Protein AF-A0A7W0ML14-F1 (afdb_monomer_lite)

Structure (mmCIF, N/CA/C/O backbone):
data_AF-A0A7W0ML14-F1
#
_entry.id   AF-A0A7W0ML14-F1
#
loop_
_atom_site.group_PDB
_atom_site.id
_atom_site.type_symbol
_atom_site.label_atom_id
_atom_site.label_alt_id
_atom_site.label_comp_id
_atom_site.label_asym_id
_atom_site.label_entity_id
_atom_site.label_seq_id
_atom_site.pdbx_PDB_ins_code
_atom_site.Cartn_x
_atom_site.Cartn_y
_atom_site.Cartn_z
_atom_site.occupancy
_atom_site.B_iso_or_equiv
_atom_site.auth_seq_id
_atom_site.auth_comp_id
_atom_site.auth_asym_id
_atom_site.auth_atom_id
_atom_site.pdbx_PDB_model_num
ATOM 1 N N . MET A 1 1 ? -24.231 -11.888 9.542 1.00 45.53 1 MET A N 1
ATOM 2 C CA . MET A 1 1 ? -24.563 -10.713 10.381 1.00 45.53 1 MET A CA 1
ATOM 3 C C . MET A 1 1 ? -25.280 -11.092 11.665 1.00 45.53 1 MET A C 1
ATOM 5 O O . MET A 1 1 ? -24.754 -10.738 12.706 1.00 45.53 1 MET A O 1
ATOM 9 N N . ALA A 1 2 ? -26.355 -11.893 11.638 1.00 44.53 2 ALA A N 1
ATOM 10 C CA . ALA A 1 2 ? -27.026 -12.363 12.863 1.00 44.53 2 ALA A CA 1
ATOM 11 C C . ALA A 1 2 ? -26.072 -12.987 13.905 1.00 44.53 2 ALA A C 1
ATOM 13 O O . ALA A 1 2 ? -26.209 -12.731 15.091 1.00 44.53 2 ALA A O 1
ATOM 14 N N . VAL A 1 3 ? -25.048 -13.734 13.471 1.00 43.28 3 VAL A N 1
ATOM 15 C CA . VAL A 1 3 ? -24.025 -14.308 14.369 1.00 43.28 3 VAL A CA 1
ATOM 16 C C . VAL A 1 3 ? -23.131 -13.240 15.020 1.00 43.28 3 VAL A C 1
ATOM 18 O O . VAL A 1 3 ? -22.773 -13.387 16.181 1.00 43.28 3 VAL A O 1
ATOM 21 N N . LEU A 1 4 ? -22.788 -12.160 14.309 1.00 44.34 4 LEU A N 1
ATOM 22 C CA . LEU A 1 4 ? -21.954 -11.072 14.842 1.00 44.34 4 LEU A CA 1
ATOM 23 C C . LEU A 1 4 ? -22.746 -10.167 15.792 1.00 44.34 4 LEU A C 1
ATOM 25 O O . LEU A 1 4 ? -22.228 -9.798 16.842 1.00 44.34 4 LEU A O 1
ATOM 29 N N . VAL A 1 5 ? -24.015 -9.899 15.463 1.00 48.78 5 VAL A N 1
ATOM 30 C CA . VAL A 1 5 ? -24.968 -9.206 16.344 1.00 48.78 5 VAL A CA 1
ATOM 31 C C . VAL A 1 5 ? -25.220 -10.033 17.608 1.00 48.78 5 VAL A C 1
ATOM 33 O O . VAL A 1 5 ? -25.072 -9.531 18.716 1.00 48.78 5 VAL A O 1
ATOM 36 N N . LYS A 1 6 ? -25.472 -11.343 17.465 1.00 50.19 6 LYS A N 1
ATOM 37 C CA . LYS A 1 6 ? -25.653 -12.275 18.593 1.00 50.19 6 LYS A CA 1
ATOM 38 C C . LYS A 1 6 ? -24.406 -12.400 19.478 1.00 50.19 6 LYS A C 1
ATOM 40 O O . LYS A 1 6 ? -24.531 -12.711 20.655 1.00 50.19 6 LYS A O 1
ATOM 45 N N . ARG A 1 7 ? -23.211 -12.163 18.926 1.00 47.72 7 ARG A N 1
ATOM 46 C CA . ARG A 1 7 ? -21.938 -12.140 19.666 1.00 47.72 7 ARG A CA 1
ATOM 47 C C . ARG A 1 7 ? -21.557 -10.751 20.196 1.00 47.72 7 ARG A C 1
ATOM 49 O O . ARG A 1 7 ? -20.468 -10.613 20.737 1.00 47.72 7 ARG A O 1
ATOM 56 N N . GLY A 1 8 ? -22.409 -9.733 20.036 1.00 43.75 8 GLY A N 1
ATOM 57 C CA . GLY A 1 8 ? -22.145 -8.372 20.520 1.00 43.75 8 GLY A CA 1
ATOM 58 C C . GLY A 1 8 ? -20.982 -7.667 19.815 1.00 43.75 8 GLY A C 1
ATOM 5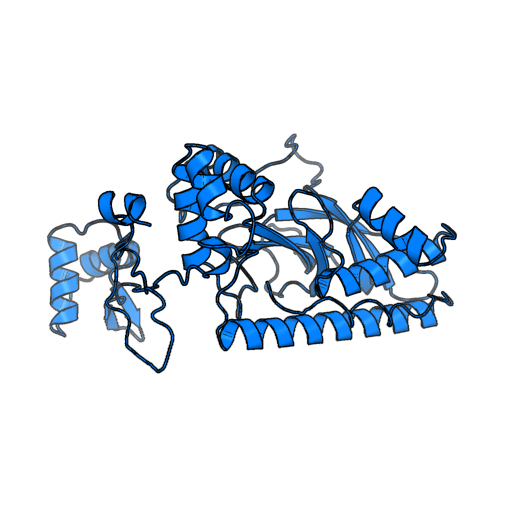9 O O . GLY A 1 8 ? -20.475 -6.672 20.316 1.00 43.75 8 GLY A O 1
ATOM 60 N N . LEU A 1 9 ? -20.545 -8.178 18.660 1.00 45.69 9 LEU A N 1
ATOM 61 C CA . LEU A 1 9 ? -19.409 -7.644 17.903 1.00 45.69 9 LEU A CA 1
ATOM 62 C C . LEU A 1 9 ? -19.816 -6.519 16.947 1.00 45.69 9 LEU A C 1
ATOM 64 O O . LEU A 1 9 ? -18.945 -5.859 16.390 1.00 45.69 9 LEU A O 1
ATOM 68 N N . VAL A 1 10 ? -21.120 -6.334 16.719 1.00 43.53 10 VAL A N 1
ATOM 69 C CA . VAL A 1 10 ? -21.717 -5.334 15.824 1.00 43.53 10 VAL A CA 1
ATOM 70 C C . VAL A 1 10 ? -23.133 -5.012 16.326 1.00 43.53 10 VAL A C 1
ATOM 72 O O . VAL A 1 10 ? -23.911 -5.934 16.555 1.00 43.53 10 VAL A O 1
ATOM 75 N N . GLY A 1 11 ? -23.482 -3.736 16.480 1.00 46.84 11 GLY A N 1
ATOM 76 C CA . GLY A 1 11 ? -24.850 -3.245 16.653 1.00 46.84 11 GLY A CA 1
ATOM 77 C C . GLY A 1 11 ? -25.529 -3.003 15.302 1.00 46.84 11 GLY A C 1
ATOM 78 O O . GLY A 1 11 ? -24.904 -2.529 14.354 1.00 46.84 11 GLY A O 1
ATOM 79 N N . GLU A 1 12 ? -26.804 -3.355 15.176 1.00 46.84 12 GLU A N 1
ATOM 80 C CA . GLU A 1 12 ? -27.596 -3.076 13.974 1.00 46.84 12 GLU A CA 1
ATOM 81 C C . GLU A 1 12 ? -28.277 -1.711 14.128 1.00 46.84 12 GLU A C 1
ATOM 83 O O . GLU A 1 12 ? -28.972 -1.473 15.112 1.00 46.84 12 GLU A O 1
ATOM 88 N N . LEU A 1 13 ? -28.035 -0.797 13.185 1.00 47.22 13 LEU A N 1
ATOM 89 C CA . LEU A 1 13 ? -28.685 0.512 13.146 1.00 47.22 13 LEU A CA 1
ATOM 90 C C . LEU A 1 13 ? -29.911 0.438 12.238 1.00 47.22 13 LEU A C 1
ATOM 92 O O . LEU A 1 13 ? -29.833 -0.101 11.126 1.00 47.22 13 LEU A O 1
ATOM 96 N N . GLU A 1 14 ? -31.019 1.041 12.674 1.00 43.44 14 GLU A N 1
ATOM 97 C CA . GLU A 1 14 ? -32.202 1.198 11.831 1.00 43.44 14 GLU A CA 1
ATOM 98 C C . GLU A 1 14 ? -31.830 1.923 10.530 1.00 43.44 14 GLU A C 1
ATOM 100 O O . GLU A 1 14 ? -31.174 2.971 10.510 1.00 43.44 14 GLU A O 1
ATOM 105 N N . ALA A 1 15 ? -32.202 1.314 9.405 1.00 47.28 15 ALA A N 1
ATOM 106 C CA . ALA A 1 15 ? -31.888 1.840 8.091 1.00 47.28 15 ALA A CA 1
ATOM 107 C C . ALA A 1 15 ? -32.659 3.146 7.868 1.00 47.28 15 ALA A C 1
ATOM 109 O O . ALA A 1 15 ? -33.877 3.128 7.706 1.00 47.28 15 ALA A O 1
ATOM 110 N N . ALA A 1 16 ? -31.951 4.276 7.794 1.00 40.31 16 ALA A N 1
ATOM 111 C CA . ALA A 1 16 ? -32.546 5.520 7.324 1.00 40.31 16 ALA A CA 1
ATOM 112 C C . ALA A 1 16 ? -33.123 5.297 5.914 1.00 40.31 16 ALA A C 1
ATOM 114 O O . ALA A 1 16 ? -32.391 4.992 4.967 1.00 40.31 16 ALA A O 1
ATOM 115 N N . THR A 1 17 ? -34.444 5.415 5.783 1.00 42.31 17 THR A N 1
ATOM 116 C CA . THR A 1 17 ? -35.190 5.235 4.535 1.00 42.31 17 THR A CA 1
ATOM 117 C C . THR A 1 17 ? -34.970 6.417 3.599 1.00 42.31 17 THR A C 1
ATOM 119 O O . THR A 1 17 ? -35.824 7.287 3.450 1.00 42.31 17 THR A O 1
ATOM 122 N N . THR A 1 18 ? -33.832 6.457 2.916 1.00 41.88 18 THR A N 1
ATOM 123 C CA . THR A 1 18 ? -33.661 7.304 1.733 1.00 41.88 18 THR A CA 1
ATOM 124 C C . THR A 1 18 ? -33.952 6.476 0.484 1.00 41.88 18 THR A C 1
ATOM 126 O O . THR A 1 18 ? -33.149 5.653 0.065 1.00 41.88 18 THR A O 1
ATOM 129 N N . ARG A 1 19 ? -35.168 6.673 -0.049 1.00 45.12 19 ARG A N 1
ATOM 130 C CA . ARG A 1 19 ? -35.703 6.265 -1.365 1.00 45.12 19 ARG A CA 1
ATOM 131 C C . ARG A 1 19 ? -35.164 4.933 -1.943 1.00 45.12 19 ARG A C 1
ATOM 133 O O . ARG A 1 19 ? -34.090 4.852 -2.525 1.00 45.12 19 ARG A O 1
ATOM 140 N N . ALA A 1 20 ? -36.028 3.917 -1.869 1.00 41.31 20 ALA A N 1
ATOM 141 C CA . ALA A 1 20 ? -36.060 2.684 -2.672 1.00 41.31 20 ALA A CA 1
ATOM 142 C C . ALA A 1 20 ? -35.069 1.535 -2.382 1.00 41.31 20 ALA A C 1
ATOM 144 O O . ALA A 1 20 ? -35.190 0.495 -3.025 1.00 41.31 20 ALA A O 1
ATOM 145 N N . ARG A 1 21 ? -34.159 1.613 -1.399 1.00 42.12 21 ARG A N 1
ATOM 146 C CA . ARG A 1 21 ? -33.381 0.429 -0.961 1.00 42.12 21 ARG A CA 1
ATOM 147 C C . ARG A 1 21 ? -33.001 0.500 0.521 1.00 42.12 21 ARG A C 1
ATOM 149 O O . ARG A 1 21 ? -32.148 1.293 0.907 1.00 42.12 21 ARG A O 1
ATOM 156 N N . THR A 1 22 ? -33.575 -0.379 1.342 1.00 40.28 22 THR A N 1
ATOM 157 C CA . THR A 1 22 ? -33.170 -0.617 2.737 1.00 40.28 22 THR A CA 1
ATOM 158 C C . THR A 1 22 ? -31.830 -1.353 2.759 1.00 40.28 22 THR A C 1
ATOM 160 O O . THR A 1 22 ? -31.757 -2.574 2.635 1.00 40.28 22 THR A O 1
ATOM 163 N N . LYS A 1 23 ? -30.728 -0.605 2.871 1.00 46.16 23 LYS A N 1
ATOM 164 C CA . LYS A 1 23 ? -29.413 -1.185 3.170 1.00 46.16 23 LYS A CA 1
ATOM 165 C C . LYS A 1 23 ? -29.213 -1.160 4.690 1.00 46.16 23 LYS A C 1
ATOM 167 O O . LYS A 1 23 ? -29.211 -0.062 5.246 1.00 46.16 23 LYS A O 1
ATOM 172 N N . PRO A 1 24 ? -29.050 -2.314 5.361 1.00 47.41 24 PRO A N 1
ATOM 173 C CA . PRO A 1 24 ? -28.799 -2.334 6.797 1.00 47.41 24 PRO A CA 1
ATOM 174 C C . PRO A 1 24 ? -27.460 -1.654 7.092 1.00 47.41 24 PRO A C 1
ATOM 176 O O . PRO A 1 24 ? -26.469 -1.889 6.393 1.00 47.41 24 PRO A O 1
ATOM 179 N N . ARG A 1 25 ? -27.453 -0.780 8.100 1.00 47.31 25 ARG A N 1
ATOM 180 C CA . ARG A 1 25 ? -26.251 -0.119 8.611 1.00 47.31 25 ARG A CA 1
ATOM 181 C C . ARG A 1 25 ? -25.852 -0.807 9.906 1.00 47.31 25 ARG A C 1
ATOM 183 O O . ARG A 1 25 ? -26.700 -1.250 10.671 1.00 47.31 25 ARG A O 1
ATOM 190 N N . TYR A 1 26 ? -24.555 -0.911 10.128 1.00 50.66 26 TYR A N 1
ATOM 191 C CA . TYR A 1 26 ? -23.994 -1.653 11.241 1.00 50.66 26 TYR A CA 1
ATOM 192 C C . TYR A 1 26 ? -23.010 -0.748 11.983 1.00 50.66 26 TYR A C 1
ATOM 194 O O . TYR A 1 26 ? -22.104 -0.199 11.357 1.00 50.66 26 TYR A O 1
ATOM 202 N N . GLU A 1 27 ? -23.206 -0.569 13.287 1.00 45.59 27 GLU A N 1
ATOM 203 C CA . GLU A 1 27 ? -22.288 0.145 14.177 1.00 45.59 27 GLU A CA 1
ATOM 204 C C . GLU A 1 27 ? -21.375 -0.887 14.836 1.00 45.59 27 GLU A C 1
ATOM 206 O O . GLU A 1 27 ? -21.838 -1.856 15.430 1.00 45.59 27 GLU A O 1
ATOM 211 N N . LEU A 1 28 ? -20.061 -0.727 14.726 1.00 48.38 28 LEU A N 1
ATOM 212 C CA . LEU A 1 28 ? -19.152 -1.534 15.536 1.00 48.38 28 LEU A CA 1
ATOM 213 C C . LEU A 1 28 ? -19.219 -1.038 16.992 1.00 48.38 28 LEU A C 1
ATOM 215 O O . LEU A 1 28 ? -19.282 0.174 17.202 1.00 48.38 28 LEU A O 1
ATOM 219 N N . PRO A 1 29 ? -19.186 -1.927 18.003 1.00 47.03 29 PRO A N 1
ATOM 220 C CA . PRO A 1 29 ? -19.139 -1.533 19.400 1.00 47.03 29 PRO A CA 1
ATOM 221 C C . PRO A 1 29 ? -17.973 -0.578 19.615 1.00 47.03 29 PRO A C 1
ATOM 223 O O . PRO A 1 29 ? -16.863 -0.812 19.128 1.00 47.03 29 PRO A O 1
ATOM 226 N N . ARG A 1 30 ? -18.227 0.501 20.354 1.00 52.91 30 ARG A N 1
ATOM 227 C CA . ARG A 1 30 ? -17.204 1.481 20.715 1.00 52.91 30 ARG A CA 1
ATOM 228 C C . ARG A 1 30 ? -16.153 0.781 21.573 1.00 52.91 30 ARG A C 1
ATOM 230 O O . ARG A 1 30 ? -16.373 0.551 22.758 1.00 52.91 30 ARG A O 1
ATOM 237 N N . MET A 1 31 ? -15.028 0.403 20.971 1.00 47.34 31 MET A N 1
ATOM 238 C CA . MET A 1 31 ? -13.912 -0.160 21.721 1.00 47.34 31 MET A CA 1
ATOM 239 C C . MET A 1 31 ? -13.102 0.975 22.339 1.00 47.34 31 MET A C 1
ATOM 241 O O . MET A 1 31 ? -12.257 1.590 21.688 1.00 47.34 31 MET A O 1
ATOM 245 N N . GLU A 1 32 ? -13.368 1.239 23.616 1.00 58.34 32 GLU A N 1
ATOM 246 C CA . GLU A 1 32 ? -12.512 2.064 24.459 1.00 58.34 32 GLU A CA 1
ATOM 247 C C . GLU A 1 32 ? -11.248 1.263 24.803 1.00 58.34 32 GLU A C 1
ATOM 249 O O . GLU A 1 32 ? -11.182 0.553 25.800 1.00 58.34 32 GLU A O 1
ATOM 254 N N . ASN A 1 33 ? -10.251 1.321 23.918 1.00 58.91 33 ASN A N 1
ATOM 255 C CA . ASN A 1 33 ? -8.995 0.578 24.076 1.00 58.91 33 ASN A CA 1
ATOM 256 C C . ASN A 1 33 ? -8.025 1.240 25.068 1.00 58.91 33 ASN A C 1
ATOM 258 O O . ASN A 1 33 ? -6.907 0.749 25.250 1.00 58.91 33 ASN A O 1
ATOM 262 N N . ARG A 1 34 ? -8.394 2.382 25.663 1.00 76.69 34 ARG A N 1
ATOM 263 C CA . ARG A 1 34 ? -7.529 3.073 26.619 1.00 76.69 34 ARG A CA 1
ATOM 264 C C . ARG A 1 34 ? -7.443 2.273 27.924 1.00 76.69 34 ARG A C 1
ATOM 266 O O . ARG A 1 34 ? -8.473 1.825 28.426 1.00 76.69 34 ARG A O 1
ATOM 273 N N . PRO A 1 35 ? -6.238 2.101 28.500 1.00 76.50 35 PRO A N 1
ATOM 274 C CA . PRO A 1 35 ? -6.079 1.439 29.789 1.00 76.50 35 PRO A CA 1
ATOM 275 C C . PRO A 1 35 ? -6.948 2.094 30.864 1.00 76.50 35 PRO A C 1
ATOM 277 O O . PRO A 1 35 ? -7.087 3.321 30.881 1.00 76.50 35 PRO A O 1
ATOM 280 N N . SER A 1 36 ? -7.487 1.291 31.782 1.00 83.50 36 SER A N 1
ATOM 281 C CA . SER A 1 36 ? -8.286 1.801 32.895 1.00 83.50 36 SER A CA 1
ATOM 282 C C . SER A 1 36 ? -7.499 2.801 33.748 1.00 83.50 36 SER A C 1
ATOM 284 O O . SER A 1 36 ? -6.274 2.707 33.935 1.00 83.50 36 SER A O 1
ATOM 286 N N . LEU A 1 37 ? -8.220 3.800 34.249 1.00 87.75 37 LEU A N 1
ATOM 287 C CA . LEU A 1 37 ? -7.676 4.825 35.125 1.00 87.75 37 LEU A CA 1
ATOM 288 C C . LEU A 1 37 ? -7.712 4.354 36.579 1.00 87.75 37 LEU A C 1
ATOM 290 O O . LEU A 1 37 ? -8.667 3.728 37.028 1.00 87.75 37 LEU A O 1
ATOM 294 N N . ALA A 1 38 ? -6.661 4.677 37.325 1.00 87.50 38 ALA A N 1
ATOM 295 C CA . ALA A 1 38 ? -6.686 4.610 38.778 1.00 87.50 38 ALA A CA 1
ATOM 296 C C . ALA A 1 38 ? -7.480 5.801 39.339 1.00 87.50 38 ALA A C 1
ATOM 298 O O . ALA A 1 38 ? -7.589 6.840 38.690 1.00 87.50 38 ALA A O 1
ATOM 299 N N . VAL A 1 39 ? -7.955 5.703 40.583 1.00 91.44 39 VAL A N 1
ATOM 300 C CA . VAL A 1 39 ? -8.827 6.712 41.225 1.00 91.44 39 VAL A CA 1
ATOM 301 C C . VAL A 1 39 ? -8.296 8.148 41.089 1.00 91.44 39 VAL A C 1
ATOM 303 O O . VAL A 1 39 ? -9.035 9.052 40.712 1.00 91.44 39 VAL A O 1
ATOM 306 N N . LYS A 1 40 ? -6.993 8.366 41.322 1.00 88.44 40 LYS A N 1
ATOM 307 C CA . LYS A 1 40 ? -6.371 9.699 41.202 1.00 88.44 40 LYS A CA 1
ATOM 308 C C . LYS A 1 40 ? -6.301 10.209 39.760 1.00 88.44 40 LYS A C 1
ATOM 310 O O . LYS A 1 40 ? -6.402 11.405 39.526 1.00 88.44 40 LYS A O 1
ATOM 315 N N . GLU A 1 41 ? -6.113 9.314 38.797 1.00 90.00 41 GLU A N 1
ATOM 316 C CA . GLU A 1 41 ? -6.084 9.665 37.373 1.00 90.00 41 GLU A CA 1
ATOM 317 C C . GLU A 1 41 ? -7.494 9.975 36.867 1.00 90.00 41 GLU A C 1
ATOM 319 O O . GLU A 1 41 ? -7.677 10.892 36.073 1.00 90.00 41 GLU A O 1
ATOM 324 N N . GLN A 1 42 ? -8.495 9.255 37.373 1.00 91.06 42 GLN A N 1
ATOM 325 C CA . GLN A 1 42 ? -9.896 9.511 37.070 1.00 91.06 42 GLN A CA 1
ATOM 326 C C . GLN A 1 42 ? -10.348 10.866 37.621 1.00 91.06 42 GLN A C 1
ATOM 328 O O . GLN A 1 42 ? -10.925 11.656 36.880 1.00 91.06 42 GLN A O 1
ATOM 333 N N . ALA A 1 43 ? -9.970 11.190 38.862 1.00 87.69 43 ALA A N 1
ATOM 334 C CA . ALA A 1 43 ? -10.191 12.515 39.441 1.00 87.69 43 ALA A CA 1
ATOM 335 C C . ALA A 1 43 ? -9.522 13.634 38.617 1.00 87.69 43 ALA A C 1
ATOM 337 O O . ALA A 1 43 ? -10.101 14.705 38.450 1.00 87.69 43 ALA A O 1
ATOM 338 N N . ALA A 1 44 ? -8.336 13.384 38.048 1.00 89.75 44 ALA A N 1
ATOM 339 C CA . ALA A 1 44 ? -7.665 14.336 37.161 1.00 89.75 44 ALA A CA 1
ATOM 340 C C . ALA A 1 44 ? -8.415 14.536 35.831 1.00 89.75 44 ALA A C 1
ATOM 342 O O . ALA A 1 44 ? -8.542 15.667 35.369 1.00 89.75 44 ALA A O 1
ATOM 343 N N . VAL A 1 45 ? -8.949 13.469 35.226 1.00 89.12 45 VAL A N 1
ATOM 344 C CA . VAL A 1 45 ? -9.787 13.582 34.017 1.00 89.12 45 VAL A CA 1
ATOM 345 C C . VAL A 1 45 ? -11.083 14.340 34.312 1.00 89.12 45 VAL A C 1
ATOM 347 O O . VAL A 1 45 ? -11.488 15.193 33.526 1.00 89.12 45 VAL A O 1
ATOM 350 N N . GLU A 1 46 ? -11.714 14.087 35.457 1.00 90.69 46 GLU A N 1
ATOM 351 C CA . GLU A 1 46 ? -12.923 14.801 35.875 1.00 90.69 46 GLU A CA 1
ATOM 352 C C . GLU A 1 46 ? -12.679 16.279 36.185 1.00 90.69 46 GLU A C 1
ATOM 354 O O . GLU A 1 46 ? -13.528 17.104 35.854 1.00 90.69 46 GLU A O 1
ATOM 359 N N . ALA A 1 47 ? -11.537 16.626 36.786 1.00 87.81 47 ALA A N 1
ATOM 360 C CA . ALA A 1 47 ? -11.143 18.017 37.002 1.00 87.81 47 ALA A CA 1
ATOM 361 C C . ALA A 1 47 ? -11.010 18.756 35.660 1.00 87.81 47 ALA A C 1
ATOM 363 O O . ALA A 1 47 ? -11.616 19.808 35.475 1.00 87.81 47 ALA A O 1
ATOM 364 N N . VAL A 1 48 ? -10.339 18.147 34.675 1.00 89.50 48 VAL A N 1
ATOM 365 C CA . VAL A 1 48 ? -10.234 18.711 33.317 1.00 89.50 48 VAL A CA 1
ATOM 366 C C . VAL A 1 48 ? -11.609 18.858 32.657 1.00 89.50 48 VAL A C 1
ATOM 368 O O . VAL A 1 48 ? -11.879 19.893 32.052 1.00 89.50 48 VAL A O 1
ATOM 371 N N . ARG A 1 49 ? -12.515 17.879 32.806 1.00 88.25 49 ARG A N 1
ATOM 372 C CA . ARG A 1 49 ? -13.900 17.978 32.295 1.00 88.25 49 ARG A CA 1
ATOM 373 C C . ARG A 1 49 ? -14.689 19.127 32.915 1.00 88.25 49 ARG A C 1
ATOM 375 O O . ARG A 1 49 ? -15.545 19.700 32.249 1.00 88.25 49 ARG A O 1
ATOM 382 N N . ARG A 1 50 ? -14.411 19.452 34.177 1.00 88.62 50 ARG A N 1
ATOM 383 C CA . ARG A 1 50 ? -15.016 20.575 34.905 1.00 88.62 50 ARG A CA 1
ATOM 384 C C . ARG A 1 50 ? -14.336 21.920 34.626 1.00 88.62 50 ARG A C 1
ATOM 386 O O . ARG A 1 50 ? -14.797 22.935 35.133 1.00 88.62 50 ARG A O 1
ATOM 393 N N . GLY A 1 51 ? -13.274 21.946 33.815 1.00 84.81 51 GLY A N 1
ATOM 394 C CA . GLY A 1 51 ? -12.478 23.151 33.557 1.00 84.81 51 GLY A CA 1
ATOM 395 C C . GLY A 1 51 ? -11.561 23.548 34.720 1.00 84.81 51 GLY A C 1
ATOM 396 O O . GLY A 1 51 ? -11.074 24.674 34.759 1.00 84.81 51 GLY A O 1
ATOM 397 N N . GLU A 1 52 ? -11.330 22.643 35.672 1.00 89.62 52 GLU A N 1
ATOM 398 C CA . GLU A 1 52 ? -10.443 22.834 36.818 1.00 89.62 52 GLU A CA 1
ATOM 399 C C . GLU A 1 52 ? -9.010 22.376 36.491 1.00 89.62 52 GLU A C 1
ATOM 401 O O . GLU A 1 52 ? -8.779 21.539 35.613 1.00 89.62 52 GLU A O 1
ATOM 406 N N . ASN A 1 53 ? -8.027 22.885 37.242 1.00 87.19 53 ASN A N 1
ATOM 407 C CA . ASN A 1 53 ? -6.640 22.436 37.125 1.00 87.19 53 ASN A CA 1
ATOM 408 C C . ASN A 1 53 ? -6.451 21.075 37.821 1.00 87.19 53 ASN A C 1
ATOM 410 O O . ASN A 1 53 ? -6.612 20.995 39.041 1.00 87.19 53 ASN A O 1
ATOM 414 N N . PRO A 1 54 ? -6.081 20.006 37.093 1.00 90.88 54 PRO A N 1
ATOM 415 C CA . PRO A 1 54 ? -5.852 18.696 37.691 1.00 90.88 54 PRO A CA 1
ATOM 416 C C . PRO A 1 54 ? -4.503 18.624 38.422 1.00 90.88 54 PRO A C 1
ATOM 418 O O . PRO A 1 54 ? -3.576 19.380 38.123 1.00 90.88 54 PRO A O 1
ATOM 421 N N . ASP A 1 55 ? -4.348 17.631 39.305 1.00 92.06 55 ASP A N 1
ATOM 422 C CA . ASP A 1 55 ? -3.034 17.254 39.845 1.00 92.06 55 ASP A CA 1
ATOM 423 C C . ASP A 1 55 ? -2.051 16.936 38.692 1.00 92.06 55 ASP A C 1
ATOM 425 O O . ASP A 1 55 ? -2.322 16.022 37.901 1.00 92.06 55 ASP A O 1
ATOM 429 N N . PRO A 1 56 ? -0.902 17.636 38.577 1.00 87.75 56 PRO A N 1
ATOM 430 C CA . PRO A 1 56 ? -0.002 17.495 37.432 1.00 87.75 56 PRO A CA 1
ATOM 431 C C . PRO A 1 56 ? 0.536 16.076 37.231 1.00 87.75 56 PRO A C 1
ATOM 433 O O . PRO A 1 56 ? 0.686 15.626 36.093 1.00 87.75 56 PRO A O 1
ATOM 436 N N . GLN A 1 57 ? 0.812 15.345 38.317 1.00 88.31 57 GLN A N 1
ATOM 437 C CA . GLN A 1 57 ? 1.346 13.985 38.228 1.00 88.31 57 GLN A CA 1
ATOM 438 C C . GLN A 1 57 ? 0.279 12.983 37.777 1.00 88.31 57 GLN A C 1
ATOM 440 O O . GLN A 1 57 ? 0.552 12.115 36.943 1.00 88.31 57 GLN A O 1
ATOM 445 N N . ALA A 1 58 ? -0.942 13.085 38.303 1.00 88.62 58 ALA A N 1
ATOM 446 C CA . ALA A 1 58 ? -2.067 12.271 37.863 1.00 88.62 58 ALA A CA 1
ATOM 447 C C . ALA A 1 58 ? -2.473 12.586 36.416 1.00 88.62 58 ALA A C 1
ATOM 449 O O . ALA A 1 58 ? -2.706 11.652 35.647 1.00 88.62 58 ALA A O 1
ATOM 450 N N . ALA A 1 59 ? -2.467 13.862 36.019 1.00 86.75 59 ALA A N 1
ATOM 451 C CA . ALA A 1 59 ? -2.741 14.279 34.647 1.00 86.75 59 ALA A CA 1
ATOM 452 C C . ALA A 1 59 ? -1.703 13.723 33.662 1.00 86.75 59 ALA A C 1
ATOM 454 O O . ALA A 1 59 ? -2.066 13.200 32.610 1.00 86.75 59 ALA A O 1
ATOM 455 N N . PHE A 1 60 ? -0.417 13.735 34.030 1.00 87.44 60 PHE A N 1
ATOM 456 C CA . PHE A 1 60 ? 0.645 13.154 33.209 1.00 87.44 60 PHE A CA 1
ATOM 457 C C . PHE A 1 60 ? 0.492 11.633 33.037 1.00 87.44 60 PHE A C 1
ATOM 459 O O . PHE A 1 60 ? 0.649 11.109 31.933 1.00 87.44 60 PHE A O 1
ATOM 466 N N . ARG A 1 61 ? 0.128 10.905 34.102 1.00 83.88 61 ARG A N 1
ATOM 467 C CA . ARG A 1 61 ? -0.145 9.457 34.016 1.00 83.88 61 ARG A CA 1
ATOM 468 C C . ARG A 1 61 ? -1.386 9.147 33.173 1.00 83.88 61 ARG A C 1
ATOM 470 O O . ARG A 1 61 ? -1.334 8.247 32.336 1.00 83.88 61 ARG A O 1
ATOM 477 N N . ALA A 1 62 ? -2.460 9.922 33.326 1.00 85.38 62 ALA A N 1
ATOM 478 C CA . ALA A 1 62 ? -3.655 9.820 32.485 1.00 85.38 62 ALA A CA 1
ATOM 479 C C . ALA A 1 62 ? -3.346 10.138 31.009 1.00 85.38 62 ALA A C 1
ATOM 481 O O . ALA A 1 62 ? -3.855 9.468 30.108 1.00 85.38 62 ALA A O 1
ATOM 482 N N . ALA A 1 63 ? -2.453 11.098 30.749 1.00 84.69 63 ALA A N 1
ATOM 483 C CA . ALA A 1 63 ? -1.984 11.421 29.407 1.00 84.69 63 ALA A CA 1
ATOM 484 C C . ALA A 1 63 ? -1.162 10.287 28.783 1.00 84.69 63 ALA A C 1
ATOM 486 O O . ALA A 1 63 ? -1.393 9.922 27.632 1.00 84.69 63 ALA A O 1
ATOM 487 N N . LYS A 1 64 ? -0.285 9.636 29.558 1.00 81.19 64 LYS A N 1
ATOM 488 C CA . LYS A 1 64 ? 0.444 8.434 29.113 1.00 81.19 64 LYS A CA 1
ATOM 489 C C . LYS A 1 64 ? -0.500 7.283 28.728 1.00 81.19 64 LYS A C 1
ATOM 491 O O . LYS A 1 64 ? -0.166 6.485 27.858 1.00 81.19 64 LYS A O 1
ATOM 496 N N . LYS A 1 65 ? -1.684 7.211 29.347 1.00 82.69 65 LYS A N 1
ATOM 497 C CA . LYS A 1 65 ? -2.757 6.253 29.022 1.00 82.69 65 LYS A CA 1
ATOM 498 C C . LYS A 1 65 ? -3.688 6.724 27.889 1.00 82.69 65 LYS A C 1
ATOM 500 O O . LYS A 1 65 ? -4.628 6.014 27.547 1.00 82.69 65 LYS A O 1
ATOM 505 N N . GLY A 1 66 ? -3.449 7.902 27.309 1.00 77.12 66 GLY A N 1
ATOM 506 C CA . GLY A 1 66 ? -4.227 8.449 26.191 1.00 77.12 66 GLY A CA 1
ATOM 507 C C . GLY A 1 66 ? -5.563 9.096 26.576 1.00 77.12 66 GLY A C 1
ATOM 508 O O . GLY A 1 66 ? -6.405 9.316 25.707 1.00 77.12 66 GLY A O 1
ATOM 509 N N . TRP A 1 67 ? -5.798 9.386 27.859 1.00 84.88 67 TRP A N 1
ATOM 510 C CA . TRP A 1 67 ? -7.034 10.036 28.318 1.00 84.88 67 TRP A CA 1
ATOM 511 C C . TRP A 1 67 ? -6.972 11.560 28.236 1.00 84.88 67 TRP A C 1
ATOM 513 O O . TRP A 1 67 ? -7.969 12.201 27.919 1.00 84.88 67 TRP A O 1
ATOM 523 N N . LEU A 1 68 ? -5.796 12.142 28.468 1.00 88.75 68 LEU A N 1
ATOM 524 C CA . LEU A 1 68 ? -5.554 13.583 28.413 1.00 88.75 68 LEU A CA 1
ATOM 525 C C . LEU A 1 68 ? -4.442 13.901 27.410 1.00 88.75 68 LEU A C 1
ATOM 527 O O . LEU A 1 68 ? -3.566 13.080 27.156 1.00 88.75 68 LEU A O 1
ATOM 531 N N . LYS A 1 69 ? -4.450 15.114 26.871 1.00 87.56 69 LYS A N 1
ATOM 532 C CA . LYS A 1 69 ? -3.345 15.674 26.088 1.00 87.56 69 LYS A CA 1
ATOM 533 C C . LYS A 1 69 ? -3.106 17.119 26.501 1.00 87.56 69 LYS A C 1
ATOM 535 O O . LYS A 1 69 ? -4.030 17.806 26.936 1.00 87.56 69 LYS A O 1
ATOM 540 N N . LYS A 1 70 ? -1.864 17.577 26.382 1.00 86.69 70 LYS A N 1
ATOM 541 C CA . LYS A 1 70 ? -1.49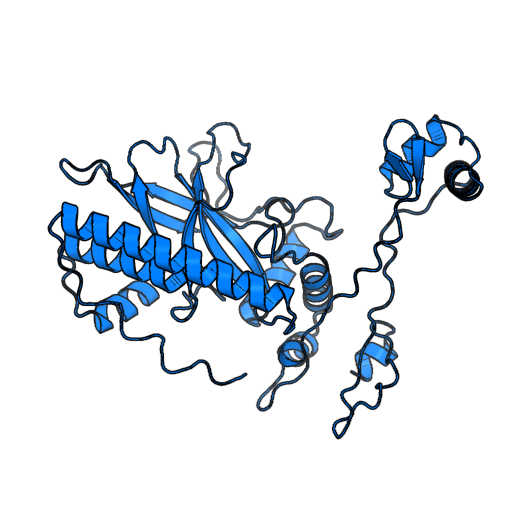7 18.960 26.688 1.00 86.69 70 LYS A CA 1
ATOM 542 C C . LYS A 1 70 ? -1.483 19.767 25.391 1.00 86.69 70 LYS A C 1
ATOM 544 O O . LYS A 1 70 ? -0.741 19.415 24.480 1.00 86.69 70 LYS A O 1
ATOM 549 N N . ILE A 1 71 ? -2.318 20.799 25.307 1.00 79.69 71 ILE A N 1
ATOM 550 C CA . ILE A 1 71 ? -2.399 21.736 24.178 1.00 79.69 71 ILE A CA 1
ATOM 551 C C . ILE A 1 71 ? -2.160 23.130 24.747 1.00 79.69 71 ILE A C 1
ATOM 553 O O . ILE A 1 71 ? -2.831 23.518 25.699 1.00 79.69 71 ILE A O 1
ATOM 557 N N . ASP A 1 72 ? -1.172 23.845 24.210 1.00 78.56 72 ASP A N 1
ATOM 558 C CA . ASP A 1 72 ? -0.854 25.231 24.584 1.00 78.56 72 ASP A CA 1
ATOM 559 C C . ASP A 1 72 ? -0.730 25.457 26.101 1.00 78.56 72 ASP A C 1
ATOM 561 O O . ASP A 1 72 ? -1.215 26.432 26.665 1.00 78.56 72 ASP A O 1
ATOM 565 N N . GLY A 1 73 ? -0.097 24.507 26.797 1.00 79.06 73 GLY A N 1
ATOM 566 C CA . GLY A 1 73 ? 0.102 24.573 28.247 1.00 79.06 73 GLY A CA 1
ATOM 567 C C . GLY A 1 73 ? -1.053 24.019 29.089 1.00 79.06 73 GLY A C 1
ATOM 568 O O . GLY A 1 73 ? -0.816 23.664 30.244 1.00 79.06 73 GLY A O 1
ATOM 569 N N . ASN A 1 74 ? -2.239 23.831 28.508 1.00 85.50 74 ASN A N 1
ATOM 570 C CA . ASN A 1 74 ? -3.446 23.382 29.199 1.00 85.50 74 ASN A CA 1
ATOM 571 C C . ASN A 1 74 ? -3.741 21.898 28.963 1.00 85.50 74 ASN A C 1
ATOM 573 O O . ASN A 1 74 ? -3.488 21.344 27.890 1.00 85.50 74 ASN A O 1
ATOM 577 N N . TRP A 1 75 ? -4.293 21.239 29.980 1.00 87.50 75 TRP A N 1
ATOM 578 C CA . TRP A 1 75 ? -4.767 19.865 29.853 1.00 87.50 75 TRP A CA 1
ATOM 579 C C . TRP A 1 75 ? -6.134 19.845 29.180 1.00 87.50 75 TRP A C 1
ATOM 581 O O . TRP A 1 75 ? -7.044 20.565 29.573 1.00 87.50 75 TRP A O 1
ATOM 591 N N . THR A 1 76 ? -6.279 18.993 28.174 1.00 86.00 76 THR A N 1
ATOM 592 C CA . THR A 1 76 ? -7.538 18.767 27.462 1.00 86.00 76 THR A CA 1
ATOM 593 C C . THR A 1 76 ? -7.834 17.277 27.430 1.00 86.00 76 THR A C 1
ATOM 595 O O . THR A 1 76 ? -6.918 16.452 27.330 1.00 86.00 76 THR A O 1
ATOM 598 N N . GLU A 1 77 ? -9.111 16.913 27.538 1.00 85.75 77 GLU A N 1
ATOM 599 C CA . GLU A 1 77 ? -9.515 15.525 27.352 1.00 85.75 77 GLU A CA 1
ATOM 600 C C . GLU A 1 77 ? -9.224 15.109 25.910 1.00 85.75 77 GLU A C 1
ATOM 602 O O . GLU A 1 77 ? -9.539 15.814 24.949 1.00 85.75 77 GLU A O 1
ATOM 607 N N . THR A 1 78 ? -8.589 13.951 25.753 1.00 77.69 78 THR A N 1
ATOM 608 C CA . THR A 1 78 ? -8.496 13.328 24.439 1.00 77.69 78 THR A CA 1
ATOM 609 C C . THR A 1 78 ? -9.866 12.727 24.152 1.00 77.69 78 THR A C 1
ATOM 611 O O . THR A 1 78 ? -10.268 11.811 24.880 1.00 77.69 78 THR A O 1
ATOM 614 N N . PRO A 1 79 ? -10.607 13.228 23.145 1.00 68.38 79 PRO A N 1
ATOM 615 C CA . PRO A 1 79 ? -11.918 12.683 22.832 1.00 68.38 79 PRO A CA 1
ATOM 616 C C . PRO A 1 79 ? -11.788 11.180 22.594 1.00 68.38 79 PRO A C 1
ATOM 618 O O . PRO A 1 79 ? -10.807 10.726 21.996 1.00 68.38 79 PRO A O 1
ATOM 621 N N . VAL A 1 80 ? -12.766 10.413 23.092 1.00 61.88 80 VAL A N 1
ATOM 622 C CA . VAL A 1 80 ? -12.895 8.991 22.754 1.00 61.88 80 VAL A CA 1
ATOM 623 C C . VAL A 1 80 ? -12.811 8.917 21.241 1.00 61.88 80 VAL A C 1
ATOM 625 O O . VAL A 1 80 ? -13.601 9.569 20.555 1.00 61.88 80 VAL A O 1
ATOM 628 N N . ASN A 1 81 ? -11.838 8.176 20.716 1.00 52.78 81 ASN A N 1
ATOM 629 C CA . ASN A 1 81 ? -11.763 8.010 19.284 1.00 52.78 81 ASN A CA 1
ATOM 630 C C . ASN A 1 81 ? -12.946 7.133 18.855 1.00 52.78 81 ASN A C 1
ATOM 632 O O . ASN A 1 81 ? -12.868 5.907 18.879 1.00 52.78 81 ASN A O 1
ATOM 636 N N . THR A 1 82 ? -14.053 7.767 18.477 1.00 51.50 82 THR A N 1
ATOM 637 C CA . THR A 1 82 ? -15.264 7.132 17.954 1.00 51.50 82 THR A CA 1
ATOM 638 C C . THR A 1 82 ? -15.067 6.672 16.515 1.00 51.50 82 THR A C 1
ATOM 640 O O . THR A 1 82 ? -16.031 6.657 15.754 1.00 51.50 82 THR A O 1
ATOM 643 N N . THR A 1 83 ? -13.835 6.318 16.112 1.00 50.91 83 THR A N 1
ATOM 644 C CA . THR A 1 83 ? -13.582 5.798 14.768 1.00 50.91 83 THR A CA 1
ATOM 645 C C . THR A 1 83 ? -14.469 4.575 14.596 1.00 50.91 83 THR A C 1
ATOM 647 O O . THR A 1 83 ? -14.225 3.515 15.167 1.00 50.91 83 THR A O 1
ATOM 650 N N . VAL A 1 84 ? -15.540 4.742 13.832 1.00 54.06 84 VAL A N 1
ATOM 651 C CA . VAL A 1 84 ? -16.336 3.638 13.330 1.00 54.06 84 VAL A CA 1
ATOM 652 C C . VAL A 1 84 ? -15.543 3.106 12.153 1.00 54.06 84 VAL A C 1
ATOM 654 O O . VAL A 1 84 ? -15.254 3.845 11.211 1.00 54.06 84 VAL A O 1
ATOM 657 N N . ALA A 1 85 ? -15.144 1.837 12.206 1.00 57.97 85 ALA A N 1
ATOM 658 C CA . ALA A 1 85 ? -14.530 1.222 11.040 1.00 57.97 85 ALA A CA 1
ATOM 659 C C . ALA A 1 85 ? -15.598 1.164 9.948 1.00 57.97 85 ALA A C 1
ATOM 661 O O . ALA A 1 85 ? -16.631 0.510 10.111 1.00 57.97 85 ALA A O 1
ATOM 662 N N . PHE A 1 86 ? -15.359 1.848 8.833 1.00 64.81 86 PHE A N 1
ATOM 663 C CA . PHE A 1 86 ? -16.224 1.735 7.669 1.00 64.81 86 PHE A CA 1
ATOM 664 C C . PHE A 1 86 ? -15.932 0.411 6.971 1.00 64.81 86 PHE A C 1
ATOM 666 O O . PHE A 1 86 ? -15.077 0.326 6.091 1.00 64.81 86 PHE A O 1
ATOM 673 N N . VAL A 1 87 ? -16.648 -0.636 7.380 1.00 72.88 87 VAL A N 1
ATOM 674 C CA . VAL A 1 87 ? -16.561 -1.949 6.741 1.00 72.88 87 VAL A CA 1
ATOM 675 C C . VAL A 1 87 ? -17.378 -1.916 5.444 1.00 72.88 87 VAL A C 1
ATOM 677 O O . VAL A 1 87 ? -18.598 -1.731 5.489 1.00 72.88 87 VAL A O 1
ATOM 680 N N . PRO A 1 88 ? -16.750 -2.079 4.269 1.00 75.00 88 PRO A N 1
ATOM 681 C CA . PRO A 1 88 ? -17.446 -1.956 3.000 1.00 75.00 88 PRO A CA 1
ATOM 682 C C . PRO A 1 88 ? -18.368 -3.142 2.736 1.00 75.00 88 PRO A C 1
ATOM 684 O O . PRO A 1 88 ? -18.072 -4.285 3.089 1.00 75.00 88 PRO A O 1
ATOM 687 N N . ASN A 1 89 ? -19.458 -2.887 2.010 1.00 70.75 89 ASN A N 1
ATOM 688 C CA . ASN A 1 89 ? -20.380 -3.945 1.598 1.00 70.75 89 ASN A CA 1
ATOM 689 C C . ASN A 1 89 ? -19.674 -5.051 0.812 1.00 70.75 89 ASN A C 1
ATOM 691 O O . ASN A 1 89 ? -20.026 -6.202 1.015 1.00 70.75 89 ASN A O 1
ATOM 695 N N . SER A 1 90 ? -18.663 -4.731 -0.003 1.00 74.50 90 SER A N 1
ATOM 696 C CA . SER A 1 90 ? -17.894 -5.714 -0.782 1.00 74.50 90 SER A CA 1
ATOM 697 C C . SER A 1 90 ? -17.066 -6.679 0.078 1.00 74.50 90 SER A C 1
ATOM 699 O O . SER A 1 90 ? -16.743 -7.776 -0.368 1.00 74.50 90 SER A O 1
ATOM 701 N N . PHE A 1 91 ? -16.769 -6.323 1.332 1.00 81.19 91 PHE A N 1
ATOM 702 C CA . PHE A 1 91 ? -16.169 -7.241 2.303 1.00 81.19 91 PHE A CA 1
ATOM 703 C C . PHE A 1 91 ? -17.215 -8.166 2.943 1.00 81.19 91 PHE A C 1
ATOM 705 O O . PHE A 1 91 ? -16.946 -9.334 3.224 1.00 81.19 91 PHE A O 1
ATOM 712 N N . VAL A 1 92 ? -18.425 -7.649 3.167 1.00 70.06 92 VAL A N 1
ATOM 713 C CA . VAL A 1 92 ? -19.497 -8.338 3.904 1.00 70.06 92 VAL A CA 1
ATOM 714 C C . VAL A 1 92 ? -20.351 -9.220 2.991 1.00 70.06 92 VAL A C 1
ATOM 716 O O . VAL A 1 92 ? -20.774 -10.304 3.397 1.00 70.06 92 VAL A O 1
ATOM 719 N N . ARG A 1 93 ? -20.624 -8.767 1.767 1.00 70.25 93 ARG A N 1
ATOM 720 C CA . ARG A 1 93 ? -21.559 -9.354 0.803 1.00 70.25 93 ARG A CA 1
ATOM 721 C C . ARG A 1 93 ? -20.949 -9.315 -0.595 1.00 70.25 93 ARG A C 1
ATOM 723 O O . ARG A 1 93 ? -20.318 -8.337 -0.976 1.00 70.25 93 ARG A O 1
ATOM 730 N N . THR A 1 94 ? -21.200 -10.356 -1.373 1.00 65.94 94 THR A N 1
ATOM 731 C CA . THR A 1 94 ? -20.834 -10.425 -2.792 1.00 65.94 94 THR A CA 1
ATOM 732 C C . THR A 1 94 ? -22.064 -10.818 -3.602 1.00 65.94 94 THR A C 1
ATOM 734 O O . THR A 1 94 ? -22.990 -11.428 -3.066 1.00 65.94 94 THR A O 1
ATOM 737 N N . ALA A 1 95 ? -22.107 -10.429 -4.879 1.00 57.91 95 ALA A N 1
ATOM 738 C CA . ALA A 1 95 ? -23.199 -10.814 -5.778 1.00 57.91 95 ALA A CA 1
ATOM 739 C C . ALA A 1 95 ? -23.160 -12.314 -6.138 1.00 57.91 95 ALA A C 1
ATOM 741 O O . ALA A 1 95 ? -24.195 -12.905 -6.428 1.00 57.91 95 ALA A O 1
ATOM 742 N N . SER A 1 96 ? -21.977 -12.929 -6.084 1.00 58.69 96 SER A N 1
ATOM 743 C CA . SER A 1 96 ? -21.735 -14.353 -6.315 1.00 58.69 96 SER A CA 1
ATOM 744 C C . SER A 1 96 ? -20.622 -14.868 -5.389 1.00 58.69 96 SER A C 1
ATOM 746 O O . SER A 1 96 ? -19.769 -14.100 -4.932 1.00 58.69 96 SER A O 1
ATOM 748 N N . GLY A 1 97 ? -20.640 -16.169 -5.081 1.00 67.50 97 GLY A N 1
ATOM 749 C CA . GLY A 1 97 ? -19.645 -16.829 -4.226 1.00 67.50 97 GLY A CA 1
ATOM 750 C C . GLY A 1 97 ? -19.721 -16.464 -2.735 1.00 67.50 97 GLY A C 1
ATOM 751 O O . GLY A 1 97 ? -20.694 -15.884 -2.257 1.00 67.50 97 GLY A O 1
ATOM 752 N N . SER A 1 98 ? -18.684 -16.836 -1.978 1.00 75.81 98 SER A N 1
ATOM 753 C CA . SER A 1 98 ? -18.554 -16.485 -0.557 1.00 75.81 98 SER A CA 1
ATOM 754 C C . SER A 1 98 ? -17.885 -15.123 -0.393 1.00 75.81 98 SER A C 1
ATOM 756 O O . SER A 1 98 ? -16.790 -14.899 -0.920 1.00 75.81 98 SER A O 1
ATOM 758 N N . SER A 1 99 ? -18.507 -14.238 0.391 1.00 80.38 99 SER A N 1
ATOM 759 C CA . SER A 1 99 ? -17.903 -12.950 0.729 1.00 80.38 99 SER A CA 1
ATOM 760 C C . SER A 1 99 ? -16.599 -13.126 1.512 1.00 80.38 99 SER A C 1
ATOM 762 O O . SER A 1 99 ? -16.439 -14.135 2.203 1.00 80.38 99 SER A O 1
ATOM 764 N N . PRO A 1 100 ? -15.664 -12.161 1.447 1.00 80.75 100 PRO A N 1
ATOM 765 C CA . PRO A 1 100 ? -14.428 -12.221 2.226 1.00 80.75 100 PRO A CA 1
ATOM 766 C C . PRO A 1 100 ? -14.686 -12.453 3.720 1.00 80.75 100 PRO A C 1
ATOM 768 O O . PRO A 1 100 ? -14.048 -13.306 4.330 1.00 80.75 100 PRO A O 1
ATOM 771 N N . LEU A 1 101 ? -15.692 -11.782 4.289 1.00 81.38 101 LEU A N 1
ATOM 772 C CA . LEU A 1 101 ? -16.127 -12.020 5.662 1.00 81.38 101 LEU A CA 1
ATOM 773 C C . LEU A 1 101 ? -16.615 -13.459 5.883 1.00 81.38 101 LEU A C 1
ATOM 775 O O . LEU A 1 101 ? -16.261 -14.070 6.886 1.00 81.38 101 LEU A O 1
ATOM 779 N N . ALA A 1 102 ? -17.419 -14.011 4.969 1.00 78.12 102 ALA A N 1
ATOM 780 C CA . ALA A 1 102 ? -17.886 -15.392 5.076 1.00 78.12 102 ALA A CA 1
ATOM 781 C C . ALA A 1 102 ? -16.725 -16.396 4.990 1.00 78.12 102 ALA A C 1
ATOM 783 O O . ALA A 1 102 ? -16.711 -17.356 5.753 1.00 78.12 102 ALA A O 1
ATOM 784 N N . ARG A 1 103 ? -15.723 -16.149 4.132 1.00 80.88 103 ARG A N 1
ATOM 785 C CA . ARG A 1 103 ? -14.504 -16.973 4.057 1.00 80.88 103 ARG A CA 1
ATOM 786 C C . ARG A 1 103 ? -13.744 -16.976 5.382 1.00 80.88 103 ARG A C 1
ATOM 788 O O . ARG A 1 103 ? -13.401 -18.045 5.872 1.00 80.88 103 ARG A O 1
ATOM 795 N N . LEU A 1 104 ? -13.559 -15.803 5.992 1.00 81.31 104 LEU A N 1
ATOM 796 C CA . LEU A 1 104 ? -12.900 -15.688 7.297 1.00 81.31 104 LEU A CA 1
ATOM 797 C C . LEU A 1 104 ? -13.688 -16.380 8.415 1.00 81.31 104 LEU A C 1
ATOM 799 O O . LEU A 1 104 ? -13.102 -17.060 9.247 1.00 81.31 104 LEU A O 1
ATOM 803 N N . LEU A 1 105 ? -15.017 -16.241 8.427 1.00 79.25 105 LEU A N 1
ATOM 804 C CA . LEU A 1 105 ? -15.864 -16.912 9.417 1.00 79.25 105 LEU A CA 1
ATOM 805 C C . LEU A 1 105 ? -15.835 -18.438 9.259 1.00 79.25 105 LEU A C 1
ATOM 807 O O . LEU A 1 105 ? -15.786 -19.147 10.261 1.00 79.25 105 LEU A O 1
ATOM 811 N N . ASN A 1 106 ? -15.837 -18.935 8.020 1.00 76.75 106 ASN A N 1
ATOM 812 C CA . ASN A 1 106 ? -15.782 -20.367 7.723 1.00 76.75 106 ASN A CA 1
ATOM 813 C C . ASN A 1 106 ? -14.418 -20.988 8.045 1.00 76.75 106 ASN A C 1
ATOM 815 O O . ASN A 1 106 ? -14.363 -22.172 8.358 1.00 76.75 106 ASN A O 1
ATOM 819 N N . ALA A 1 107 ? -13.339 -20.200 8.023 1.00 74.69 107 ALA A N 1
ATOM 820 C CA . ALA A 1 107 ? -12.024 -20.643 8.483 1.00 74.69 107 ALA A CA 1
ATOM 821 C C . ALA A 1 107 ? -11.978 -20.907 10.003 1.00 74.69 107 ALA A C 1
ATOM 823 O O . ALA A 1 107 ? -11.027 -21.504 10.490 1.00 74.69 107 ALA A O 1
ATOM 824 N N . GLY A 1 108 ? -12.992 -20.476 10.767 1.00 67.50 108 GLY A N 1
ATOM 825 C CA . GLY A 1 108 ? -13.107 -20.746 12.205 1.00 67.50 108 GLY A CA 1
ATOM 826 C C . GLY A 1 108 ? -12.186 -19.905 13.095 1.00 67.50 108 GLY A C 1
ATOM 827 O O . GLY A 1 108 ? -12.282 -19.984 14.320 1.00 67.50 108 GLY A O 1
ATOM 828 N N . GLU A 1 109 ? -11.337 -19.058 12.513 1.00 72.38 109 GLU A N 1
ATOM 829 C CA . GLU A 1 109 ? -10.381 -18.238 13.252 1.00 72.38 109 GLU A CA 1
ATOM 830 C C . GLU A 1 109 ? -10.938 -16.839 13.561 1.00 72.38 109 GLU A C 1
ATOM 832 O O . GLU A 1 109 ? -11.218 -16.031 12.672 1.00 72.38 109 GLU A O 1
ATOM 837 N N . ILE A 1 110 ? -11.058 -16.508 14.851 1.00 77.38 110 ILE A N 1
ATOM 838 C CA . ILE A 1 110 ? -11.529 -15.186 15.294 1.00 77.38 110 ILE A CA 1
ATOM 839 C C . ILE A 1 110 ? -10.453 -14.097 15.155 1.00 77.38 110 ILE A C 1
ATOM 841 O O . ILE A 1 110 ? -10.775 -12.933 14.911 1.00 77.38 110 ILE A O 1
ATOM 845 N N . ASN A 1 111 ? -9.175 -14.471 15.267 1.00 78.88 111 ASN A N 1
ATOM 846 C CA . ASN A 1 111 ? -8.046 -13.539 15.257 1.00 78.88 111 ASN A CA 1
ATOM 847 C C . ASN A 1 111 ? -7.892 -12.789 13.918 1.00 78.88 111 ASN A C 1
ATOM 849 O O . ASN A 1 111 ? -7.802 -11.560 13.960 1.00 78.88 111 ASN A O 1
ATOM 853 N N . PRO A 1 112 ? -7.947 -13.444 12.737 1.00 84.69 112 PRO A N 1
ATOM 854 C CA . PRO A 1 112 ? -7.959 -12.755 11.444 1.00 84.69 112 PRO A CA 1
ATOM 855 C C . PRO A 1 112 ? -9.113 -11.763 11.310 1.00 84.69 112 PRO A C 1
ATOM 857 O O . PRO A 1 112 ? -8.912 -10.639 10.855 1.00 84.69 112 PRO A O 1
ATOM 860 N N . LEU A 1 113 ? -10.318 -12.129 11.757 1.00 83.31 113 LEU A N 1
ATOM 861 C CA . LEU A 1 113 ? -11.469 -11.229 11.705 1.00 83.31 113 LEU A CA 1
ATOM 862 C C . LEU A 1 113 ? -11.254 -9.984 12.577 1.00 83.31 113 LEU A C 1
ATOM 864 O O . LEU A 1 113 ? -11.483 -8.862 12.121 1.00 83.31 113 LEU A O 1
ATOM 868 N N . MET A 1 114 ? -10.785 -10.168 13.813 1.00 80.62 114 MET A N 1
ATOM 869 C CA . MET A 1 114 ? -10.478 -9.058 14.718 1.00 80.62 114 MET A CA 1
ATOM 870 C C . MET A 1 114 ? -9.361 -8.172 14.167 1.00 80.62 114 MET A C 1
ATOM 872 O O . MET A 1 114 ? -9.453 -6.945 14.246 1.00 80.62 114 MET A O 1
ATOM 876 N N . LEU A 1 115 ? -8.333 -8.775 13.565 1.00 84.38 115 LEU A N 1
ATOM 877 C CA . LEU A 1 115 ? -7.271 -8.041 12.895 1.00 84.38 115 LEU A CA 1
ATOM 878 C C . LEU A 1 115 ? -7.824 -7.224 11.722 1.00 84.38 115 LEU A C 1
ATOM 880 O O . LEU A 1 115 ? -7.559 -6.030 11.659 1.00 84.38 115 LEU A O 1
ATOM 884 N N . ALA A 1 116 ? -8.658 -7.803 10.854 1.00 87.31 116 ALA A N 1
ATOM 885 C CA . ALA A 1 116 ? -9.269 -7.076 9.740 1.00 87.31 116 ALA A CA 1
ATOM 886 C C . ALA A 1 116 ? -10.054 -5.845 10.218 1.00 87.31 116 ALA A C 1
ATOM 888 O O . ALA A 1 116 ? -9.912 -4.767 9.645 1.00 87.31 116 ALA A O 1
ATOM 889 N N . MET A 1 117 ? -10.837 -5.971 11.297 1.00 83.69 117 MET A N 1
ATOM 890 C CA . MET A 1 117 ? -11.565 -4.834 11.877 1.00 83.69 117 MET A CA 1
ATOM 891 C C . MET A 1 117 ? -10.615 -3.755 12.412 1.00 83.69 117 MET A C 1
ATOM 893 O O . MET A 1 117 ? -10.834 -2.569 12.176 1.00 83.69 117 MET A O 1
ATOM 897 N N . ARG A 1 118 ? -9.524 -4.149 13.083 1.00 82.19 118 ARG A N 1
ATOM 898 C CA . ARG A 1 118 ? -8.488 -3.213 13.555 1.00 82.19 118 ARG A CA 1
ATOM 899 C C . ARG A 1 118 ? -7.781 -2.506 12.400 1.00 82.19 118 ARG A C 1
ATOM 901 O O . ARG A 1 118 ? -7.526 -1.311 12.498 1.00 82.19 118 ARG A O 1
ATOM 908 N N . LEU A 1 119 ? -7.501 -3.209 11.305 1.00 87.00 119 LEU A N 1
ATOM 909 C CA . LEU A 1 119 ? -6.885 -2.618 10.118 1.00 87.00 119 LEU A CA 1
ATOM 910 C C . LEU A 1 119 ? -7.836 -1.633 9.424 1.00 87.00 119 LEU A C 1
ATOM 912 O O . LEU A 1 119 ? -7.400 -0.540 9.075 1.00 87.00 119 LEU A O 1
ATOM 916 N N . TYR A 1 120 ? -9.137 -1.940 9.319 1.00 86.06 120 TYR A N 1
ATOM 917 C CA . TYR A 1 120 ? -10.140 -0.977 8.835 1.00 86.06 120 TYR A CA 1
ATOM 918 C C . TYR A 1 120 ? -10.215 0.287 9.699 1.00 86.06 120 TYR A C 1
ATOM 920 O O . TYR A 1 120 ? -10.386 1.376 9.162 1.00 86.06 120 TYR A O 1
ATOM 928 N N . LEU A 1 121 ? -10.076 0.160 11.024 1.00 80.62 121 LEU A N 1
ATOM 929 C CA . LEU A 1 121 ? -10.044 1.308 11.940 1.00 80.62 121 LEU A CA 1
ATOM 930 C C . LEU A 1 121 ? -8.785 2.164 11.778 1.00 80.62 121 LEU A C 1
ATOM 932 O O . LEU A 1 121 ? -8.827 3.368 12.006 1.00 80.62 121 LEU A O 1
ATOM 936 N N . ARG A 1 122 ? -7.652 1.540 11.442 1.00 82.12 122 ARG A N 1
ATOM 937 C CA . ARG A 1 122 ? -6.347 2.210 11.345 1.00 82.12 122 ARG A CA 1
ATOM 938 C C . ARG A 1 122 ? -6.032 2.747 9.960 1.00 82.12 122 ARG A C 1
ATOM 940 O O . ARG A 1 122 ? -5.088 3.517 9.823 1.00 82.12 122 ARG A O 1
ATOM 947 N N . GLN A 1 123 ? -6.782 2.343 8.941 1.00 82.81 123 GLN A N 1
ATOM 948 C CA . GLN A 1 123 ? -6.514 2.756 7.576 1.00 82.81 123 GLN A CA 1
ATOM 949 C C . GLN A 1 123 ? -6.692 4.273 7.420 1.00 82.81 123 GLN A C 1
ATOM 951 O O . GLN A 1 123 ? -7.785 4.810 7.573 1.00 82.81 123 GLN A O 1
ATOM 956 N N . ASN A 1 124 ? -5.611 4.949 7.045 1.00 84.94 124 ASN A N 1
ATOM 957 C CA . ASN A 1 124 ? -5.585 6.361 6.701 1.00 84.94 124 ASN A CA 1
ATOM 958 C C . ASN A 1 124 ? -5.116 6.496 5.250 1.00 84.94 124 ASN A C 1
ATOM 960 O O . ASN A 1 124 ? -3.924 6.542 4.943 1.00 84.94 124 ASN A O 1
ATOM 964 N N . LEU A 1 125 ? -6.082 6.507 4.333 1.00 85.00 125 LEU A N 1
ATOM 965 C CA . LEU A 1 125 ? -5.798 6.548 2.901 1.00 85.00 125 LEU A CA 1
ATOM 966 C C . LEU A 1 125 ? -5.133 7.863 2.477 1.00 85.00 125 LEU A C 1
ATOM 968 O O . LEU A 1 125 ? -4.209 7.836 1.675 1.00 85.00 125 LEU A O 1
ATOM 972 N N . MET A 1 126 ? -5.561 9.002 3.017 1.00 82.50 126 MET A N 1
ATOM 973 C CA . MET A 1 126 ? -5.072 10.303 2.551 1.00 82.50 126 MET A CA 1
ATOM 974 C C . MET A 1 126 ? -3.628 10.578 2.981 1.00 82.50 126 MET A C 1
ATOM 976 O O . MET A 1 126 ? -2.835 11.062 2.178 1.00 82.50 126 MET A O 1
ATOM 980 N N . GLU A 1 127 ? -3.269 10.252 4.223 1.00 80.88 127 GLU A N 1
ATOM 981 C CA . GLU A 1 127 ? -1.947 10.599 4.762 1.00 80.88 127 GLU A CA 1
ATOM 982 C C . GLU A 1 127 ? -0.956 9.439 4.648 1.00 80.88 127 GLU A C 1
ATOM 984 O O . GLU A 1 127 ? 0.183 9.636 4.226 1.00 80.88 127 GLU A O 1
ATOM 989 N N . ALA A 1 128 ? -1.400 8.222 4.975 1.00 80.88 128 ALA A N 1
ATOM 990 C CA . ALA A 1 128 ? -0.554 7.030 5.018 1.00 80.88 128 ALA A CA 1
ATOM 991 C C . ALA A 1 128 ? -0.713 6.118 3.793 1.00 80.88 128 ALA A C 1
ATOM 993 O O . ALA A 1 128 ? -0.016 5.112 3.677 1.00 80.88 128 ALA A O 1
ATOM 994 N N . ARG A 1 129 ? -1.637 6.432 2.872 1.00 86.06 129 ARG A N 1
ATOM 995 C CA . ARG A 1 129 ? -2.000 5.593 1.713 1.00 86.06 129 ARG A CA 1
ATOM 996 C C . ARG A 1 129 ? -2.553 4.214 2.085 1.00 86.06 129 ARG A C 1
ATOM 998 O O . ARG A 1 129 ? -2.754 3.390 1.200 1.00 86.06 129 ARG A O 1
ATOM 1005 N N . GLY A 1 130 ? -2.811 3.937 3.358 1.00 89.31 130 GLY A N 1
ATOM 1006 C CA . GLY A 1 130 ? -3.061 2.595 3.869 1.00 89.31 130 GLY A CA 1
ATOM 1007 C C . GLY A 1 130 ? -3.025 2.565 5.389 1.00 89.31 130 GLY A C 1
ATOM 1008 O O . GLY A 1 130 ? -3.406 3.533 6.041 1.00 89.31 130 GLY A O 1
ATOM 1009 N N . VAL A 1 131 ? -2.593 1.445 5.952 1.00 87.06 131 VAL A N 1
ATOM 1010 C CA . VAL A 1 131 ? -2.213 1.370 7.363 1.00 87.06 131 VAL A CA 1
ATOM 1011 C C . VAL A 1 131 ? -0.877 2.107 7.524 1.00 87.06 131 VAL A C 1
ATOM 1013 O O . VAL A 1 131 ? 0.006 1.902 6.688 1.00 87.06 131 VAL A O 1
ATOM 1016 N N . PRO A 1 132 ? -0.719 2.973 8.541 1.00 81.62 132 PRO A N 1
ATOM 1017 C CA . PRO A 1 132 ? 0.524 3.707 8.749 1.00 81.62 132 PRO A CA 1
ATOM 1018 C C . PRO A 1 132 ? 1.750 2.792 8.843 1.00 81.62 132 PRO A C 1
ATOM 1020 O O . PRO A 1 132 ? 1.697 1.722 9.452 1.00 81.62 132 PRO A O 1
ATOM 1023 N N . VAL A 1 133 ? 2.861 3.206 8.233 1.00 75.12 133 VAL A N 1
ATOM 1024 C CA . VAL A 1 133 ? 4.083 2.386 8.122 1.00 75.12 133 VAL A CA 1
ATOM 1025 C C . VAL A 1 133 ? 4.767 2.164 9.472 1.00 75.12 133 VAL A C 1
ATOM 1027 O O . VAL A 1 133 ? 5.491 1.188 9.648 1.00 75.12 133 VAL A O 1
ATOM 1030 N N . GLU A 1 134 ? 4.525 3.056 10.430 1.00 71.88 134 GLU A N 1
ATOM 1031 C CA . GLU A 1 134 ? 4.923 2.931 11.832 1.00 71.88 134 GLU A CA 1
ATOM 1032 C C . GLU A 1 134 ? 4.115 1.878 12.603 1.00 71.88 134 GLU A C 1
ATOM 1034 O O . GLU A 1 134 ? 4.542 1.413 13.661 1.00 71.88 134 GLU A O 1
ATOM 1039 N N . ASP A 1 135 ? 2.936 1.519 12.093 1.00 72.88 135 ASP A N 1
ATOM 1040 C CA . ASP A 1 135 ? 2.071 0.496 12.663 1.00 72.88 135 ASP A CA 1
ATOM 1041 C C . ASP A 1 135 ? 2.396 -0.869 12.039 1.00 72.88 135 ASP A C 1
ATOM 1043 O O . ASP A 1 135 ? 2.558 -1.839 12.779 1.00 72.88 135 ASP A O 1
ATOM 1047 N N . VAL A 1 136 ? 2.478 -0.944 10.702 1.00 78.94 136 VAL A N 1
ATOM 1048 C CA . VAL A 1 136 ? 2.791 -2.163 9.936 1.00 78.94 136 VAL A CA 1
ATOM 1049 C C . VAL A 1 136 ? 3.447 -1.789 8.602 1.00 78.94 136 VAL A C 1
ATOM 1051 O O . VAL A 1 136 ? 2.900 -0.985 7.848 1.00 78.94 136 VAL A O 1
ATOM 1054 N N . ARG A 1 137 ? 4.571 -2.422 8.249 1.00 79.31 137 ARG A N 1
ATOM 1055 C CA . ARG A 1 137 ? 5.238 -2.222 6.946 1.00 79.31 137 ARG A CA 1
ATOM 1056 C C . ARG A 1 137 ? 5.986 -3.455 6.471 1.00 79.31 137 ARG A C 1
ATOM 1058 O O . ARG A 1 137 ? 6.582 -4.153 7.273 1.00 79.31 137 ARG A O 1
ATOM 1065 N N . GLN A 1 138 ? 6.056 -3.693 5.175 1.00 78.19 138 GLN A N 1
ATOM 1066 C CA . GLN A 1 138 ? 6.908 -4.753 4.640 1.00 78.19 138 GLN A CA 1
ATOM 1067 C C . GLN A 1 138 ? 8.187 -4.147 4.073 1.00 78.19 138 GLN A C 1
ATOM 1069 O O . GLN A 1 138 ? 8.125 -3.152 3.356 1.00 78.19 138 GLN A O 1
ATOM 1074 N N . HIS A 1 139 ? 9.339 -4.725 4.403 1.00 77.88 139 HIS A N 1
ATOM 1075 C CA . HIS A 1 139 ? 10.613 -4.299 3.834 1.00 77.88 139 HIS A CA 1
ATOM 1076 C C . HIS A 1 139 ? 10.939 -5.099 2.582 1.00 77.88 139 HIS A C 1
ATOM 1078 O O . HIS A 1 139 ? 10.701 -6.309 2.526 1.00 77.88 139 HIS A O 1
ATOM 1084 N N . TYR A 1 140 ? 11.493 -4.392 1.609 1.00 79.06 140 TYR A N 1
ATOM 1085 C CA . TYR A 1 140 ? 12.053 -4.965 0.406 1.00 79.06 140 TYR A CA 1
ATOM 1086 C C . TYR A 1 140 ? 13.494 -4.489 0.274 1.00 79.06 140 TYR A C 1
ATOM 1088 O O . TYR A 1 140 ? 13.784 -3.295 0.415 1.00 79.06 140 TYR A O 1
ATOM 1096 N N . HIS A 1 141 ? 14.379 -5.436 0.006 1.00 78.31 141 HIS A N 1
ATOM 1097 C CA . HIS A 1 141 ? 15.739 -5.149 -0.385 1.00 78.31 141 HIS A CA 1
ATOM 1098 C C . HIS A 1 141 ? 15.726 -4.547 -1.784 1.00 78.31 141 HIS A C 1
ATOM 1100 O O . HIS A 1 141 ? 14.903 -4.939 -2.609 1.00 78.31 141 HIS A O 1
ATOM 1106 N N . ALA A 1 142 ? 16.611 -3.589 -2.019 1.00 83.81 142 ALA A N 1
ATOM 1107 C CA . ALA A 1 142 ? 16.790 -2.968 -3.313 1.00 83.81 142 ALA A CA 1
ATOM 1108 C C . ALA A 1 142 ? 18.142 -3.396 -3.876 1.00 83.81 142 ALA A C 1
ATOM 1110 O O . ALA A 1 142 ? 19.178 -2.974 -3.364 1.00 83.81 142 ALA A O 1
ATOM 1111 N N . ASP A 1 143 ? 18.109 -4.177 -4.949 1.00 86.56 143 ASP A N 1
ATOM 1112 C CA . ASP A 1 143 ? 19.270 -4.376 -5.803 1.00 86.56 143 ASP A CA 1
ATOM 1113 C C . ASP A 1 143 ? 19.291 -3.222 -6.807 1.00 86.56 143 ASP A C 1
ATOM 1115 O O . ASP A 1 143 ? 18.325 -2.972 -7.538 1.00 86.56 143 ASP A O 1
ATOM 1119 N N . VAL A 1 144 ? 20.376 -2.459 -6.782 1.00 86.25 144 VAL A N 1
ATOM 1120 C CA . VAL A 1 144 ? 20.522 -1.230 -7.557 1.00 86.25 144 VAL A CA 1
ATOM 1121 C C . VAL A 1 144 ? 21.563 -1.474 -8.638 1.00 86.25 144 VAL A C 1
ATOM 1123 O O . VAL A 1 144 ? 22.690 -1.852 -8.326 1.00 86.25 144 VAL A O 1
ATOM 1126 N N . SER A 1 145 ? 21.188 -1.262 -9.900 1.00 84.69 145 SER A N 1
ATOM 1127 C CA . SER A 1 145 ? 22.122 -1.398 -11.017 1.00 84.69 145 SER A CA 1
ATOM 1128 C C . SER A 1 145 ? 23.196 -0.312 -10.980 1.00 84.69 145 SER A C 1
ATOM 1130 O O . SER A 1 145 ? 23.049 0.729 -10.329 1.00 84.69 145 SER A O 1
ATOM 1132 N N . GLU A 1 146 ? 24.242 -0.509 -11.777 1.00 81.25 146 GLU A N 1
ATOM 1133 C CA . GLU A 1 146 ? 25.106 0.599 -12.166 1.00 81.25 146 GLU A CA 1
ATOM 1134 C C . GLU A 1 146 ? 24.303 1.695 -12.883 1.00 81.25 146 GLU A C 1
ATOM 1136 O O . GLU A 1 146 ? 23.157 1.505 -13.316 1.00 81.25 146 GLU A O 1
ATOM 1141 N N . GLN A 1 147 ? 24.911 2.874 -12.961 1.00 83.25 147 GLN A N 1
ATOM 1142 C CA . GLN A 1 147 ? 24.354 3.999 -13.691 1.00 83.25 147 GLN A CA 1
ATOM 1143 C C . GLN A 1 147 ? 24.144 3.627 -15.171 1.00 83.25 147 GLN A C 1
ATOM 1145 O O . GLN A 1 147 ? 24.995 2.983 -15.782 1.00 83.25 147 GLN A O 1
ATOM 1150 N N . LEU A 1 148 ? 23.013 4.052 -15.741 1.00 82.94 148 LEU A N 1
ATOM 1151 C CA . LEU A 1 148 ? 22.633 3.781 -17.128 1.00 82.94 148 LEU A CA 1
ATOM 1152 C C . LEU A 1 148 ? 23.471 4.627 -18.084 1.00 82.94 148 LEU A C 1
ATOM 1154 O O . LEU A 1 148 ? 23.107 5.752 -18.432 1.00 82.94 148 LEU A O 1
ATOM 1158 N N . GLU A 1 149 ? 24.606 4.067 -18.492 1.00 77.19 149 GLU A N 1
ATOM 1159 C CA . GLU A 1 149 ? 25.555 4.690 -19.410 1.00 77.19 149 GLU A CA 1
ATOM 1160 C C . GLU A 1 149 ? 25.947 6.112 -18.947 1.00 77.19 149 GLU A C 1
ATOM 1162 O O . GLU A 1 149 ? 26.386 6.331 -17.816 1.00 77.19 149 GLU A O 1
ATOM 1167 N N . GLN A 1 150 ? 25.780 7.109 -19.819 1.00 79.56 150 GLN A N 1
ATOM 1168 C CA . GLN A 1 150 ? 26.073 8.515 -19.540 1.00 79.56 150 GLN A CA 1
ATOM 1169 C C . GLN A 1 150 ? 24.936 9.228 -18.787 1.00 79.56 150 GLN A C 1
ATOM 1171 O O . GLN A 1 150 ? 25.079 10.396 -18.420 1.00 79.56 150 GLN A O 1
ATOM 1176 N N . HIS A 1 151 ? 23.805 8.560 -18.545 1.00 85.50 151 HIS A N 1
ATOM 1177 C CA . HIS A 1 151 ? 22.618 9.171 -17.957 1.00 85.50 151 HIS A CA 1
ATOM 1178 C C . HIS A 1 151 ? 22.583 8.980 -16.442 1.00 85.50 151 HIS A C 1
ATOM 1180 O O . HIS A 1 151 ? 22.925 7.910 -15.950 1.00 85.50 151 HIS A O 1
ATOM 1186 N N . PRO A 1 152 ? 22.109 9.968 -15.665 1.00 88.31 152 PRO A N 1
ATOM 1187 C CA . PRO A 1 152 ? 22.146 9.920 -14.207 1.00 88.31 152 PRO A CA 1
ATOM 1188 C C . PRO A 1 152 ? 20.990 9.085 -13.626 1.00 88.31 152 PRO A C 1
ATOM 1190 O O . PRO A 1 152 ? 20.364 9.477 -12.643 1.00 88.31 152 PRO A O 1
ATOM 1193 N N . TYR A 1 153 ? 20.672 7.945 -14.234 1.00 91.06 153 TYR A N 1
ATOM 1194 C CA . TYR A 1 153 ? 19.584 7.054 -13.831 1.00 91.06 153 TYR A CA 1
ATOM 1195 C C . TYR A 1 153 ? 20.120 5.659 -13.529 1.00 91.06 153 TYR A C 1
ATOM 1197 O O . TYR A 1 153 ? 21.210 5.308 -13.965 1.00 91.06 153 TYR A O 1
ATOM 1205 N N . ARG A 1 154 ? 19.360 4.870 -12.773 1.00 91.19 154 ARG A N 1
ATOM 1206 C CA . ARG A 1 154 ? 19.673 3.475 -12.443 1.00 91.19 154 ARG A CA 1
ATOM 1207 C C . ARG A 1 154 ? 18.396 2.658 -12.302 1.00 91.19 154 ARG A C 1
ATOM 1209 O O . ARG A 1 154 ? 17.367 3.192 -11.868 1.00 91.19 154 ARG A O 1
ATOM 1216 N N . PHE A 1 155 ? 18.464 1.376 -12.636 1.00 91.81 155 PHE A N 1
ATOM 1217 C CA . PHE A 1 155 ? 17.396 0.435 -12.333 1.00 91.81 155 PHE A CA 1
ATOM 1218 C C . PHE A 1 155 ? 17.458 0.027 -10.867 1.00 91.81 155 PHE A C 1
ATOM 1220 O O . PHE A 1 155 ? 18.526 -0.111 -10.271 1.00 91.81 155 PHE A O 1
ATOM 1227 N N . VAL A 1 156 ? 16.280 -0.160 -10.288 1.00 91.19 156 VAL A N 1
ATOM 1228 C CA . VAL A 1 156 ? 16.114 -0.667 -8.934 1.00 91.19 156 VAL A CA 1
ATOM 1229 C C . VAL A 1 156 ? 15.165 -1.849 -9.001 1.00 91.19 156 VAL A C 1
ATOM 1231 O O . VAL A 1 156 ? 13.996 -1.685 -9.362 1.00 91.19 156 VAL A O 1
ATOM 1234 N N . THR A 1 157 ? 15.653 -3.032 -8.643 1.00 89.62 157 THR A N 1
ATOM 1235 C CA . THR A 1 157 ? 14.823 -4.221 -8.454 1.00 89.62 157 THR A CA 1
ATOM 1236 C C . THR A 1 157 ? 14.602 -4.446 -6.967 1.00 89.62 157 THR A C 1
ATOM 1238 O O . THR A 1 157 ? 15.541 -4.405 -6.180 1.00 89.62 157 THR A O 1
ATOM 1241 N N . LEU A 1 158 ? 13.348 -4.649 -6.566 1.00 86.19 158 LEU A N 1
ATOM 1242 C CA . LEU A 1 158 ? 12.979 -4.870 -5.175 1.00 86.19 158 LEU A CA 1
ATOM 1243 C C . LEU A 1 158 ? 12.641 -6.344 -4.949 1.00 86.19 158 LEU A C 1
ATOM 1245 O O . LEU A 1 158 ? 11.698 -6.873 -5.544 1.00 86.19 158 LEU A O 1
ATOM 1249 N N . ALA A 1 159 ? 13.376 -6.979 -4.043 1.00 79.38 159 ALA A N 1
ATOM 1250 C CA . ALA A 1 159 ? 13.122 -8.332 -3.569 1.00 79.38 159 ALA A CA 1
ATOM 1251 C C . ALA A 1 159 ? 12.563 -8.287 -2.144 1.00 79.38 159 ALA A C 1
ATOM 1253 O O . ALA A 1 159 ? 12.937 -7.442 -1.332 1.00 79.38 159 ALA A O 1
ATOM 1254 N N . GLN A 1 160 ? 11.636 -9.183 -1.814 1.00 70.19 160 GLN A N 1
ATOM 1255 C CA . GLN A 1 160 ? 11.058 -9.227 -0.472 1.00 70.19 160 GLN A CA 1
ATOM 1256 C C . GLN A 1 160 ? 12.144 -9.594 0.561 1.00 70.19 160 GLN A C 1
ATOM 1258 O O . GLN A 1 160 ? 12.810 -10.612 0.400 1.00 70.19 160 GLN A O 1
ATOM 1263 N N . GLY A 1 161 ? 12.303 -8.800 1.629 1.00 56.94 161 GLY A N 1
ATOM 1264 C CA . GLY A 1 161 ? 13.289 -9.048 2.695 1.00 56.94 161 GLY A CA 1
ATOM 1265 C C . GLY A 1 161 ? 14.170 -7.839 3.047 1.00 56.94 161 GLY A C 1
ATOM 1266 O O . GLY A 1 161 ? 13.936 -6.726 2.586 1.00 56.94 161 GLY A O 1
ATOM 1267 N N . ARG A 1 162 ? 15.178 -8.055 3.903 1.00 44.22 162 ARG A N 1
ATOM 1268 C CA . ARG A 1 162 ? 16.312 -7.145 4.155 1.00 44.22 162 ARG A CA 1
ATOM 1269 C C . ARG A 1 162 ? 17.602 -7.964 4.086 1.00 44.22 162 ARG A C 1
ATOM 1271 O O . ARG A 1 162 ? 17.664 -9.005 4.730 1.00 44.22 162 ARG A O 1
ATOM 1278 N N . THR A 1 163 ? 18.618 -7.467 3.397 1.00 36.31 163 THR A N 1
ATOM 1279 C CA . THR A 1 163 ? 20.017 -7.898 3.532 1.00 36.31 163 THR A CA 1
ATOM 1280 C C . THR A 1 163 ? 20.761 -6.774 4.238 1.00 36.31 163 THR A C 1
ATOM 1282 O O . THR A 1 163 ? 20.964 -5.695 3.687 1.00 36.31 163 THR A O 1
ATOM 1285 N N . TRP A 1 164 ? 21.101 -6.996 5.501 1.00 36.44 164 TRP A N 1
ATOM 1286 C CA . TRP A 1 164 ? 22.204 -6.293 6.143 1.00 36.44 164 TRP A CA 1
ATOM 1287 C C . TRP A 1 164 ? 23.215 -7.378 6.495 1.00 36.44 164 TRP A C 1
ATOM 1289 O O . TRP A 1 164 ? 22.829 -8.374 7.101 1.00 36.44 164 TRP A O 1
ATOM 1299 N N . ASP A 1 165 ? 24.475 -7.201 6.098 1.00 34.81 165 ASP A N 1
ATOM 1300 C CA . ASP A 1 165 ? 25.587 -8.154 6.285 1.00 34.81 165 ASP A CA 1
ATOM 1301 C C . ASP A 1 165 ? 26.025 -8.339 7.751 1.00 34.81 165 ASP A C 1
ATOM 1303 O O . ASP A 1 165 ? 27.182 -8.632 8.048 1.00 34.81 165 ASP A O 1
ATOM 1307 N N . VAL A 1 166 ? 25.118 -8.177 8.711 1.00 32.75 166 VAL A N 1
ATOM 1308 C CA . VAL A 1 166 ? 25.400 -8.457 10.115 1.00 32.75 166 VAL A CA 1
ATOM 1309 C C . VAL A 1 166 ? 24.176 -9.119 10.738 1.00 32.75 166 VAL A C 1
ATOM 1311 O O . VAL A 1 166 ? 23.121 -8.503 10.867 1.00 32.75 166 VAL A O 1
ATOM 1314 N N . GLU A 1 167 ? 24.393 -10.371 11.134 1.00 29.66 167 GLU A N 1
ATOM 1315 C CA . GLU A 1 167 ? 23.522 -11.268 11.898 1.00 29.66 167 GLU A CA 1
ATOM 1316 C C . GLU A 1 167 ? 22.334 -11.906 11.162 1.00 29.66 167 GLU A C 1
ATOM 1318 O O . GLU A 1 167 ? 21.356 -11.275 10.761 1.00 29.66 167 GLU A O 1
ATOM 1323 N N . ASP A 1 168 ? 22.452 -13.232 11.067 1.00 30.89 168 ASP A N 1
ATOM 1324 C CA . ASP A 1 168 ? 21.445 -14.215 10.697 1.00 30.89 168 ASP A CA 1
ATOM 1325 C C . ASP A 1 168 ? 20.023 -13.823 11.118 1.00 30.89 168 ASP A C 1
ATOM 1327 O O . ASP A 1 168 ? 19.648 -13.823 12.292 1.00 30.89 168 ASP A O 1
ATOM 1331 N N . GLY A 1 169 ? 19.191 -13.551 10.117 1.00 30.47 169 GLY A N 1
ATOM 1332 C CA . GLY A 1 169 ? 17.783 -13.254 10.319 1.00 30.47 169 GLY A CA 1
ATOM 1333 C C . GLY A 1 169 ? 17.017 -13.277 9.010 1.00 30.47 169 GLY A C 1
ATOM 1334 O O . GLY A 1 169 ? 16.507 -12.248 8.569 1.00 30.47 169 GLY A O 1
ATOM 1335 N N . SER A 1 170 ? 16.927 -14.446 8.370 1.00 30.72 170 SER A N 1
ATOM 1336 C CA . SER A 1 170 ? 15.995 -14.634 7.261 1.00 30.72 170 SER A CA 1
ATOM 1337 C C . SER A 1 170 ? 14.568 -14.334 7.744 1.00 30.72 170 SER A C 1
ATOM 1339 O O . SER A 1 170 ? 14.006 -15.093 8.530 1.00 30.72 170 SER A O 1
ATOM 1341 N N . PHE A 1 171 ? 13.993 -13.246 7.232 1.00 39.00 171 PHE A N 1
ATOM 1342 C CA . PHE A 1 171 ? 12.589 -12.842 7.339 1.00 39.00 171 PHE A CA 1
ATOM 1343 C C . PHE A 1 171 ? 11.991 -12.496 8.726 1.00 39.00 171 PHE A C 1
ATOM 1345 O O . PHE A 1 171 ? 12.312 -13.034 9.778 1.00 39.00 171 PHE A O 1
ATOM 1352 N N . ASP A 1 172 ? 10.967 -11.635 8.648 1.00 38.38 172 ASP A N 1
ATOM 1353 C CA . ASP A 1 172 ? 9.735 -11.708 9.457 1.00 38.38 172 ASP A CA 1
ATOM 1354 C C . ASP A 1 172 ? 9.537 -10.825 10.699 1.00 38.38 172 ASP A C 1
ATOM 1356 O O . ASP A 1 172 ? 8.688 -11.114 11.541 1.00 38.38 172 ASP A O 1
ATOM 1360 N N . LYS A 1 173 ? 10.180 -9.656 10.789 1.00 38.88 173 LYS A N 1
ATOM 1361 C CA . LYS A 1 173 ? 9.643 -8.585 11.650 1.00 38.88 173 LYS A CA 1
ATOM 1362 C C . LYS A 1 173 ? 9.535 -7.273 10.889 1.00 38.88 173 LYS A C 1
ATOM 1364 O O . LYS A 1 173 ? 10.406 -6.412 10.977 1.00 38.88 173 LYS A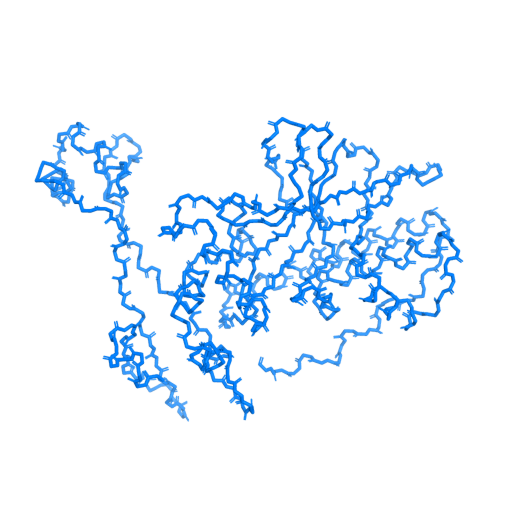 O 1
ATOM 1369 N N . SER A 1 174 ? 8.395 -7.056 10.222 1.00 45.53 174 SER A N 1
ATOM 1370 C CA . SER A 1 174 ? 7.847 -5.698 10.319 1.00 45.53 174 SER A CA 1
ATOM 1371 C C . SER A 1 174 ? 7.801 -5.315 11.785 1.00 45.53 174 SER A C 1
ATOM 1373 O O . SER A 1 174 ? 7.414 -6.113 12.647 1.00 45.53 174 SER A O 1
ATOM 1375 N N . ALA A 1 175 ? 8.260 -4.108 12.075 1.00 44.78 175 ALA A N 1
ATOM 1376 C CA . ALA A 1 175 ? 7.999 -3.528 13.367 1.00 44.78 175 ALA A CA 1
ATOM 1377 C C . ALA A 1 175 ? 6.481 -3.355 13.463 1.00 44.78 175 ALA A C 1
ATOM 1379 O O . ALA A 1 175 ? 5.913 -2.484 12.812 1.00 44.78 175 ALA A O 1
ATOM 1380 N N . ILE A 1 176 ? 5.833 -4.212 14.245 1.00 46.50 176 ILE A N 1
ATOM 1381 C CA . ILE A 1 176 ? 4.490 -3.943 14.729 1.00 46.50 176 ILE A CA 1
ATOM 1382 C C . ILE A 1 176 ? 4.700 -3.099 15.976 1.00 46.50 176 ILE A C 1
ATOM 1384 O O . ILE A 1 176 ? 5.305 -3.560 16.950 1.00 46.50 176 ILE A O 1
ATOM 1388 N N . SER A 1 177 ? 4.252 -1.847 15.955 1.00 48.81 177 SER A N 1
ATOM 1389 C CA . SER A 1 177 ? 4.231 -1.062 17.188 1.00 48.81 177 SER A CA 1
ATOM 1390 C C . SER A 1 177 ? 3.332 -1.773 18.212 1.00 48.81 177 SER A C 1
ATOM 1392 O O . SER A 1 177 ? 2.381 -2.462 17.838 1.00 48.81 177 SER A O 1
ATOM 1394 N N . GLY A 1 178 ? 3.568 -1.601 19.519 1.00 47.44 178 GLY A N 1
ATOM 1395 C CA . GLY A 1 178 ? 2.767 -2.232 20.592 1.00 47.44 178 GLY A CA 1
ATOM 1396 C C . GLY A 1 178 ? 1.260 -1.898 20.589 1.00 47.44 178 GLY A C 1
ATOM 1397 O O . GLY A 1 178 ? 0.546 -2.213 21.531 1.00 47.44 178 GLY A O 1
ATOM 1398 N N . ARG A 1 179 ? 0.761 -1.249 19.536 1.00 52.75 179 ARG A N 1
ATOM 1399 C CA . ARG A 1 179 ? -0.601 -0.772 19.325 1.00 52.75 179 ARG A CA 1
ATOM 1400 C C . ARG A 1 179 ? -1.588 -1.844 18.858 1.00 52.75 179 ARG A C 1
ATOM 1402 O O . ARG A 1 179 ? -2.785 -1.558 18.856 1.00 52.75 179 ARG A O 1
ATOM 1409 N N . PHE A 1 180 ? -1.131 -3.035 18.457 1.00 50.69 180 PHE A N 1
ATOM 1410 C CA . PHE A 1 180 ? -2.020 -4.132 18.049 1.00 50.69 180 PHE A CA 1
ATOM 1411 C C . PHE A 1 180 ? -2.387 -5.107 19.178 1.00 50.69 180 PHE A C 1
ATOM 1413 O O . PHE A 1 180 ? -3.211 -5.979 18.925 1.00 50.69 180 PHE A O 1
ATOM 1420 N N . ASN A 1 181 ? -1.876 -4.951 20.411 1.00 51.47 181 ASN A N 1
ATOM 1421 C CA . ASN A 1 181 ? -2.181 -5.794 21.589 1.00 51.47 181 ASN A CA 1
ATOM 1422 C C . ASN A 1 181 ? -2.181 -7.323 21.322 1.00 51.47 181 ASN A C 1
ATOM 1424 O O . ASN A 1 181 ? -2.855 -8.068 22.027 1.00 51.47 181 ASN A O 1
ATOM 1428 N N . LEU A 1 182 ? -1.484 -7.788 20.283 1.00 56.25 182 LEU A N 1
ATOM 1429 C CA . LEU A 1 182 ? -1.331 -9.196 19.916 1.00 56.25 182 LEU A CA 1
ATOM 1430 C C . LEU A 1 182 ? 0.142 -9.555 20.058 1.00 56.25 182 LEU A C 1
ATOM 1432 O O . LEU A 1 182 ? 1.009 -8.720 19.781 1.00 56.25 182 LEU A O 1
ATOM 1436 N N . GLU A 1 183 ? 0.421 -10.796 20.445 1.00 60.78 183 GLU A N 1
ATOM 1437 C CA . GLU A 1 183 ? 1.768 -11.333 20.300 1.00 60.78 183 GLU A CA 1
ATOM 1438 C C . GLU A 1 183 ? 2.181 -11.258 18.825 1.00 60.78 183 GLU A C 1
ATOM 1440 O O . GLU A 1 183 ? 1.378 -11.502 17.920 1.00 60.78 183 GLU A O 1
ATOM 1445 N N . ASN A 1 184 ? 3.439 -10.888 18.576 1.00 65.38 184 ASN A N 1
ATOM 1446 C CA . ASN A 1 184 ? 3.947 -10.599 17.232 1.00 65.38 184 ASN A CA 1
ATOM 1447 C C . ASN A 1 184 ? 3.690 -11.782 16.267 1.00 65.38 184 ASN A C 1
ATOM 1449 O O . ASN A 1 184 ? 3.188 -11.591 15.162 1.00 65.38 184 ASN A O 1
ATOM 1453 N N . ALA A 1 185 ? 3.902 -13.021 16.728 1.00 67.81 185 ALA A N 1
ATOM 1454 C CA . ALA A 1 185 ? 3.653 -14.234 15.944 1.00 67.81 185 ALA A CA 1
ATOM 1455 C C . ALA A 1 185 ? 2.171 -14.437 15.565 1.00 67.81 185 ALA A C 1
ATOM 1457 O O . ALA A 1 185 ? 1.869 -14.835 14.436 1.00 67.81 185 ALA A O 1
ATOM 1458 N N . ASP A 1 186 ? 1.244 -14.138 16.477 1.00 72.31 186 ASP A N 1
ATOM 1459 C CA . ASP A 1 186 ? -0.195 -14.288 16.240 1.00 72.31 186 ASP A CA 1
ATOM 1460 C C . ASP A 1 186 ? -0.734 -13.224 15.287 1.00 72.31 186 ASP A C 1
ATOM 1462 O O . ASP A 1 186 ? -1.591 -13.524 14.453 1.00 72.31 186 ASP A O 1
ATOM 1466 N N . PHE A 1 187 ? -0.198 -12.001 15.351 1.00 80.00 187 PHE A N 1
ATOM 1467 C CA . PHE A 1 187 ? -0.498 -10.969 14.362 1.00 80.00 187 PHE A CA 1
ATOM 1468 C C . PHE A 1 187 ? -0.131 -11.438 12.953 1.00 80.00 187 PHE A C 1
ATOM 1470 O O . PHE A 1 187 ? -0.965 -11.364 12.054 1.00 80.00 187 PHE A O 1
ATOM 1477 N N . TRP A 1 188 ? 1.086 -11.950 12.753 1.00 81.50 188 TRP A N 1
ATOM 1478 C CA . TRP A 1 188 ? 1.539 -12.386 11.430 1.00 81.50 188 TRP A CA 1
ATOM 1479 C C . TRP A 1 188 ? 0.788 -13.593 10.913 1.00 81.50 188 TRP A C 1
ATOM 1481 O O . TRP A 1 188 ? 0.455 -13.647 9.732 1.00 81.50 188 TRP A O 1
ATOM 1491 N N . ARG A 1 189 ? 0.473 -14.549 11.793 1.00 81.00 189 ARG A N 1
ATOM 1492 C CA . ARG A 1 189 ? -0.385 -15.680 11.433 1.00 81.00 189 ARG A CA 1
ATOM 1493 C C . ARG A 1 189 ? -1.749 -15.182 10.958 1.00 81.00 189 ARG A C 1
ATOM 1495 O O . ARG A 1 189 ? -2.189 -15.569 9.880 1.00 81.00 189 ARG A O 1
ATOM 1502 N N . ALA A 1 190 ? -2.369 -14.273 11.710 1.00 84.50 190 ALA A N 1
ATOM 1503 C CA . ALA A 1 190 ? -3.646 -13.683 11.334 1.00 84.50 190 ALA A CA 1
ATOM 1504 C C . ALA A 1 190 ? -3.555 -12.871 10.031 1.00 84.50 190 ALA A C 1
ATOM 1506 O O . ALA A 1 190 ? -4.445 -12.970 9.188 1.00 84.50 190 ALA A O 1
ATOM 1507 N N . LEU A 1 191 ? -2.477 -12.107 9.827 1.00 86.81 191 LEU A N 1
ATOM 1508 C CA . LEU A 1 191 ? -2.265 -11.330 8.608 1.00 86.81 191 LEU A CA 1
ATOM 1509 C C . LEU A 1 191 ? -2.098 -12.235 7.384 1.00 86.81 191 LEU A C 1
ATOM 1511 O O . LEU A 1 191 ? -2.736 -11.976 6.368 1.00 86.81 191 LEU A O 1
ATOM 1515 N N . ARG A 1 192 ? -1.341 -13.334 7.498 1.00 85.38 192 ARG A N 1
ATOM 1516 C CA . ARG A 1 192 ? -1.220 -14.336 6.429 1.00 85.38 192 ARG A CA 1
ATOM 1517 C C . ARG A 1 192 ? -2.585 -14.881 6.022 1.00 85.38 192 ARG A C 1
ATOM 1519 O O . ARG A 1 192 ? -2.865 -14.982 4.832 1.00 85.38 192 ARG A O 1
ATOM 1526 N N . VAL A 1 193 ? -3.474 -15.168 6.976 1.00 86.19 193 VAL A N 1
ATOM 1527 C CA . VAL A 1 193 ? -4.850 -15.594 6.658 1.00 86.19 193 VAL A CA 1
ATOM 1528 C C . VAL A 1 193 ? -5.606 -14.508 5.884 1.00 86.19 193 VAL A C 1
ATOM 1530 O O . VAL A 1 193 ? -6.324 -14.821 4.930 1.00 86.19 193 VAL A O 1
ATOM 1533 N N . LEU A 1 194 ? -5.430 -13.230 6.236 1.00 89.06 194 LEU A N 1
ATOM 1534 C CA . LEU A 1 194 ? -6.032 -12.110 5.504 1.00 89.06 194 LEU A CA 1
ATOM 1535 C C . LEU A 1 194 ? -5.476 -11.956 4.081 1.00 89.06 194 LEU A C 1
ATOM 1537 O O . LEU A 1 194 ? -6.249 -11.660 3.167 1.00 89.06 194 LEU A O 1
ATOM 1541 N N . GLU A 1 195 ? -4.177 -12.176 3.875 1.00 86.69 195 GLU A N 1
ATOM 1542 C CA . GLU A 1 195 ? -3.531 -12.154 2.555 1.00 86.69 195 GLU A CA 1
ATOM 1543 C C . GLU A 1 195 ? -4.058 -13.274 1.654 1.00 86.69 195 GLU A C 1
ATOM 1545 O O . GLU A 1 195 ? -4.524 -13.000 0.544 1.00 86.69 195 GLU A O 1
ATOM 1550 N N . HIS A 1 196 ? -4.075 -14.512 2.161 1.00 84.50 196 HIS A N 1
ATOM 1551 C CA . HIS A 1 196 ? -4.618 -15.679 1.456 1.00 84.50 196 HIS A CA 1
ATOM 1552 C C . HIS A 1 196 ? -6.116 -15.519 1.168 1.00 84.50 196 HIS A C 1
ATOM 1554 O O . HIS A 1 196 ? -6.623 -15.988 0.152 1.00 84.50 196 HIS A O 1
ATOM 1560 N N . SER A 1 197 ? -6.836 -14.807 2.038 1.00 85.38 197 SER A N 1
ATOM 1561 C CA . SER A 1 197 ? -8.254 -14.489 1.850 1.00 85.38 197 SER A CA 1
ATOM 1562 C C . SER A 1 197 ? -8.500 -13.287 0.931 1.00 85.38 197 SER A C 1
ATOM 1564 O O . SER A 1 197 ? -9.665 -12.916 0.737 1.00 85.38 197 SER A O 1
ATOM 1566 N N . HIS A 1 198 ? -7.447 -12.679 0.370 1.00 87.44 198 HIS A N 1
ATOM 1567 C CA . HIS A 1 198 ? -7.499 -11.489 -0.487 1.00 87.44 198 HIS A CA 1
ATOM 1568 C C . HIS A 1 198 ? -8.183 -10.277 0.167 1.00 87.44 198 HIS A C 1
ATOM 1570 O O . HIS A 1 198 ? -8.818 -9.469 -0.507 1.00 87.44 198 HIS A O 1
ATOM 1576 N N . VAL A 1 199 ? -8.092 -10.168 1.493 1.00 89.44 199 VAL A N 1
ATOM 1577 C CA . VAL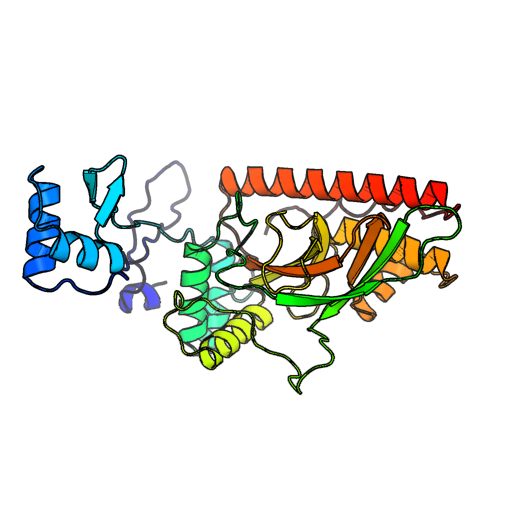 A 1 199 ? -8.672 -9.061 2.270 1.00 89.44 199 VAL A CA 1
ATOM 1578 C C . VAL A 1 199 ? -7.723 -7.869 2.316 1.00 89.44 199 VAL A C 1
ATOM 1580 O O . VAL A 1 199 ? -8.175 -6.722 2.377 1.00 89.44 199 VAL A O 1
ATOM 1583 N N . VAL A 1 200 ? -6.422 -8.148 2.280 1.00 92.00 200 VAL A N 1
ATOM 1584 C CA . VAL A 1 200 ? -5.352 -7.155 2.312 1.00 92.00 200 VAL A CA 1
ATOM 1585 C C . VAL A 1 200 ? -4.425 -7.296 1.110 1.00 92.00 200 VAL A C 1
ATOM 1587 O O . VAL A 1 200 ? -4.329 -8.356 0.490 1.00 92.00 200 VAL A O 1
ATOM 1590 N N . GLU A 1 201 ? -3.727 -6.212 0.802 1.00 93.44 201 GLU A N 1
ATOM 1591 C CA . GLU A 1 201 ? -2.715 -6.119 -0.245 1.00 93.44 201 GLU A CA 1
ATOM 1592 C C . GLU A 1 201 ? -1.578 -5.194 0.195 1.00 93.44 201 GLU A C 1
ATOM 1594 O O . GLU A 1 201 ? -1.775 -4.299 1.022 1.00 93.44 201 GLU A O 1
ATOM 1599 N N . TRP A 1 202 ? -0.400 -5.388 -0.388 1.00 92.12 202 TRP A N 1
ATOM 1600 C CA . TRP A 1 202 ? 0.770 -4.545 -0.178 1.00 92.12 202 TRP A CA 1
ATOM 1601 C C . TRP A 1 202 ? 0.977 -3.654 -1.387 1.00 92.12 202 TRP A C 1
ATOM 1603 O O . TRP A 1 202 ? 1.183 -4.144 -2.491 1.00 92.12 202 TRP A O 1
ATOM 1613 N N . ALA A 1 203 ? 0.936 -2.343 -1.191 1.00 92.94 203 ALA A N 1
ATOM 1614 C CA . ALA A 1 203 ? 1.383 -1.407 -2.211 1.00 92.94 203 ALA A CA 1
ATOM 1615 C C . ALA A 1 203 ? 2.849 -1.074 -1.963 1.00 92.94 203 ALA A C 1
ATOM 1617 O O . ALA A 1 203 ? 3.180 -0.465 -0.945 1.00 92.94 203 ALA A O 1
ATOM 1618 N N . VAL A 1 204 ? 3.708 -1.512 -2.873 1.00 91.44 204 VAL A N 1
ATOM 1619 C CA . VAL A 1 204 ? 5.156 -1.402 -2.756 1.00 91.44 204 VAL A CA 1
ATOM 1620 C C . VAL A 1 204 ? 5.638 -0.162 -3.485 1.00 91.44 204 VAL A C 1
ATOM 1622 O O . VAL A 1 204 ? 5.260 0.087 -4.631 1.00 91.44 204 VAL A O 1
ATOM 1625 N N . TYR A 1 205 ? 6.486 0.598 -2.810 1.00 90.50 205 TYR A N 1
ATOM 1626 C CA . TYR A 1 205 ? 7.117 1.800 -3.326 1.00 90.50 205 TYR A CA 1
ATOM 1627 C C . TYR A 1 205 ? 8.616 1.748 -3.073 1.00 90.50 205 TYR A C 1
ATOM 1629 O O . TYR A 1 205 ? 9.049 1.155 -2.084 1.00 90.50 205 TYR A O 1
ATOM 1637 N N . THR A 1 206 ? 9.393 2.425 -3.911 1.00 88.12 206 THR A N 1
ATOM 1638 C CA . THR A 1 206 ? 10.740 2.832 -3.522 1.00 88.12 206 THR A CA 1
ATOM 1639 C C . THR A 1 206 ? 10.669 3.907 -2.449 1.00 88.12 206 THR A C 1
ATOM 1641 O O . THR A 1 206 ? 9.685 4.645 -2.306 1.00 88.12 206 THR A O 1
ATOM 1644 N N . ALA A 1 207 ? 11.736 3.988 -1.680 1.00 80.19 207 ALA A N 1
ATOM 1645 C CA . ALA A 1 207 ? 11.889 4.906 -0.586 1.00 80.19 207 ALA A CA 1
ATOM 1646 C C . ALA A 1 207 ? 13.336 5.359 -0.478 1.00 80.19 207 ALA A C 1
ATOM 1648 O O . ALA A 1 207 ? 14.265 4.582 -0.704 1.00 80.19 207 ALA A O 1
ATOM 1649 N N . ASN A 1 208 ? 13.511 6.610 -0.069 1.00 73.06 208 ASN A N 1
ATOM 1650 C CA . ASN A 1 208 ? 14.823 7.168 0.210 1.00 73.06 208 ASN A CA 1
ATOM 1651 C C . ASN A 1 208 ? 15.086 6.993 1.711 1.00 73.06 208 ASN A C 1
ATOM 1653 O O . ASN A 1 208 ? 14.527 7.730 2.520 1.00 73.06 208 ASN A O 1
ATOM 1657 N N . GLY A 1 209 ? 15.879 5.993 2.094 1.00 57.84 209 GLY A N 1
ATOM 1658 C CA . GLY A 1 209 ? 16.207 5.699 3.499 1.00 57.84 209 GLY A CA 1
ATOM 1659 C C . GLY A 1 209 ? 17.549 6.300 3.949 1.00 57.84 209 GLY A C 1
ATOM 1660 O O . GLY A 1 209 ? 18.372 6.693 3.125 1.00 57.84 209 GLY A O 1
ATOM 1661 N N . LYS A 1 210 ? 17.795 6.373 5.266 1.00 51.47 210 LYS A N 1
ATOM 1662 C CA . LYS A 1 210 ? 19.135 6.615 5.844 1.00 51.47 210 LYS A CA 1
ATOM 1663 C C . LYS A 1 210 ? 19.764 5.286 6.302 1.00 51.47 210 LYS A C 1
ATOM 1665 O O . LYS A 1 210 ? 19.031 4.422 6.775 1.00 51.47 210 LYS A O 1
ATOM 1670 N N . PRO A 1 211 ? 21.107 5.165 6.333 1.00 41.97 211 PRO A N 1
ATOM 1671 C CA . PRO A 1 211 ? 21.800 3.986 6.874 1.00 41.97 211 PRO A CA 1
ATOM 1672 C C . PRO A 1 211 ? 21.577 3.721 8.379 1.00 41.97 211 PRO A C 1
ATOM 1674 O O . PRO A 1 211 ? 21.828 2.620 8.848 1.00 41.97 211 PRO A O 1
ATOM 1677 N N . ALA A 1 212 ? 21.118 4.710 9.158 1.00 44.38 212 ALA A N 1
ATOM 1678 C CA . ALA A 1 212 ? 21.090 4.659 10.629 1.00 44.38 212 ALA A CA 1
ATOM 1679 C C . ALA A 1 212 ? 19.725 4.275 11.250 1.00 44.38 212 ALA A C 1
ATOM 1681 O O . ALA A 1 212 ? 19.430 4.648 12.381 1.00 44.38 212 ALA A O 1
ATOM 1682 N N . GLY A 1 213 ? 18.871 3.543 10.527 1.00 45.53 213 GLY A N 1
ATOM 1683 C CA . GLY A 1 213 ? 17.676 2.899 11.101 1.00 45.53 213 GLY A CA 1
ATOM 1684 C C . GLY A 1 213 ? 16.410 3.759 11.216 1.00 45.53 213 GLY A C 1
ATOM 1685 O O . GLY A 1 213 ? 15.329 3.211 11.446 1.00 45.53 213 GLY A O 1
ATOM 1686 N N . GLU A 1 214 ? 16.496 5.068 10.980 1.00 47.16 214 GLU A N 1
ATOM 1687 C CA . GLU A 1 214 ? 15.326 5.937 10.830 1.00 47.16 214 GLU A CA 1
ATOM 1688 C C . GLU A 1 214 ? 15.001 6.137 9.348 1.00 47.16 214 GLU A C 1
ATOM 1690 O O . GLU A 1 214 ? 15.824 6.616 8.564 1.00 47.16 214 GLU A O 1
ATOM 1695 N N . TYR A 1 215 ? 13.779 5.757 8.968 1.00 50.78 215 TYR A N 1
ATOM 1696 C CA . TYR A 1 215 ? 13.226 6.048 7.650 1.00 50.78 215 TYR A CA 1
ATOM 1697 C C . TYR A 1 215 ? 13.251 7.564 7.461 1.00 50.78 215 TYR A C 1
ATOM 1699 O O . TYR A 1 215 ? 12.702 8.286 8.300 1.00 50.78 215 TYR A O 1
ATOM 1707 N N . ALA A 1 216 ? 13.913 8.061 6.413 1.00 44.28 216 ALA A N 1
ATOM 1708 C CA . ALA A 1 216 ? 13.908 9.494 6.175 1.00 44.28 216 ALA A CA 1
ATOM 1709 C C . ALA A 1 216 ? 12.452 9.928 5.981 1.00 44.28 216 ALA A C 1
ATOM 1711 O O . ALA A 1 216 ? 11.661 9.235 5.340 1.00 44.28 216 ALA A O 1
ATOM 1712 N N . THR A 1 217 ? 12.080 11.056 6.575 1.00 38.81 217 THR A N 1
ATOM 1713 C CA . THR A 1 217 ? 10.758 11.670 6.456 1.00 38.81 217 THR A CA 1
ATOM 1714 C C . THR A 1 217 ? 10.558 12.212 5.037 1.00 38.81 217 THR A C 1
ATOM 1716 O O . THR A 1 217 ? 10.525 13.409 4.785 1.00 38.81 217 THR A O 1
ATOM 1719 N N . GLY A 1 218 ? 10.433 11.294 4.088 1.00 45.97 218 GLY A N 1
ATOM 1720 C CA . GLY A 1 218 ? 10.047 11.488 2.706 1.00 45.97 218 GLY A CA 1
ATOM 1721 C C . GLY A 1 218 ? 9.136 10.320 2.362 1.00 45.97 218 GLY A C 1
ATOM 1722 O O . GLY A 1 218 ? 9.484 9.161 2.568 1.00 45.97 218 GLY A O 1
ATOM 1723 N N . ARG A 1 219 ? 7.910 10.627 1.952 1.00 58.28 219 ARG A N 1
ATOM 1724 C CA . ARG A 1 219 ? 6.864 9.648 1.626 1.00 58.28 219 ARG A CA 1
ATOM 1725 C C . ARG A 1 219 ? 7.383 8.601 0.615 1.00 58.28 219 ARG A C 1
ATOM 1727 O O . ARG A 1 219 ? 8.359 8.892 -0.072 1.00 58.28 219 ARG A O 1
ATOM 1734 N N . PRO A 1 220 ? 6.742 7.418 0.496 1.00 61.72 220 PRO A N 1
ATOM 1735 C CA . PRO A 1 220 ? 6.955 6.518 -0.649 1.00 61.72 220 PRO A CA 1
ATOM 1736 C C . PRO A 1 220 ? 7.170 7.313 -1.946 1.00 61.72 220 PRO A C 1
ATOM 1738 O O . PRO A 1 220 ? 6.344 8.169 -2.271 1.00 61.72 220 PRO A O 1
ATOM 1741 N N . ALA A 1 221 ? 8.297 7.076 -2.618 1.00 76.50 221 ALA A N 1
ATOM 1742 C CA . ALA A 1 221 ? 8.810 7.936 -3.677 1.00 76.50 221 ALA A CA 1
ATOM 1743 C C . ALA A 1 221 ? 8.254 7.525 -5.040 1.00 76.50 221 ALA A C 1
ATOM 1745 O O . ALA A 1 221 ? 7.525 8.300 -5.661 1.00 76.50 221 ALA A O 1
ATOM 1746 N N . LYS A 1 222 ? 8.547 6.298 -5.490 1.00 86.62 222 LYS A N 1
ATOM 1747 C CA . LYS A 1 222 ? 8.068 5.783 -6.776 1.00 86.62 222 LYS A CA 1
ATOM 1748 C C . LYS A 1 222 ? 7.264 4.495 -6.597 1.00 86.62 222 LYS A C 1
ATOM 1750 O O . LYS A 1 222 ? 7.698 3.603 -5.870 1.00 86.62 222 LYS A O 1
ATOM 1755 N N . PRO A 1 223 ? 6.078 4.376 -7.217 1.00 89.88 223 PRO A N 1
ATOM 1756 C CA . PRO A 1 223 ? 5.306 3.138 -7.203 1.00 89.88 223 PRO A CA 1
ATOM 1757 C C . PRO A 1 223 ? 6.046 1.995 -7.906 1.00 89.88 223 PRO A C 1
ATOM 1759 O O . PRO A 1 223 ? 6.434 2.129 -9.062 1.00 89.88 223 PRO A O 1
ATOM 1762 N N . GLY A 1 224 ? 6.183 0.866 -7.207 1.00 90.00 224 GLY A N 1
ATOM 1763 C CA . GLY A 1 224 ? 6.628 -0.406 -7.772 1.00 90.00 224 GLY A CA 1
ATOM 1764 C C . GLY A 1 224 ? 5.430 -1.223 -8.251 1.00 90.00 224 GLY A C 1
ATOM 1765 O O . GLY A 1 224 ? 5.144 -1.293 -9.439 1.00 90.00 224 GLY A O 1
ATOM 1766 N N . ALA A 1 225 ? 4.677 -1.831 -7.335 1.00 92.31 225 ALA A N 1
ATOM 1767 C CA . ALA A 1 225 ? 3.445 -2.534 -7.691 1.00 92.31 225 ALA A CA 1
ATOM 1768 C C . ALA A 1 225 ? 2.522 -2.724 -6.490 1.00 92.31 225 ALA A C 1
ATOM 1770 O O . ALA A 1 225 ? 2.927 -2.565 -5.340 1.00 92.31 225 ALA A O 1
ATOM 1771 N N . VAL A 1 226 ? 1.285 -3.137 -6.754 1.00 92.94 226 VAL A N 1
ATOM 1772 C CA . VAL A 1 226 ? 0.431 -3.742 -5.729 1.00 92.94 226 VAL A CA 1
ATOM 1773 C C . VAL A 1 226 ? 0.590 -5.257 -5.781 1.00 92.94 226 VAL A C 1
ATOM 1775 O O . VAL A 1 226 ? 0.371 -5.868 -6.823 1.00 92.94 226 VAL A O 1
ATOM 1778 N N . VAL A 1 227 ? 0.929 -5.869 -4.651 1.00 90.19 227 VAL A N 1
ATOM 1779 C CA . VAL A 1 227 ? 1.091 -7.315 -4.478 1.00 90.19 227 VAL A CA 1
ATOM 1780 C C . VAL A 1 227 ? -0.024 -7.833 -3.575 1.00 90.19 227 VAL A C 1
ATOM 1782 O O . VAL A 1 227 ? -0.261 -7.313 -2.483 1.00 90.19 227 VAL A O 1
ATOM 1785 N N . ARG A 1 228 ? -0.725 -8.877 -4.015 1.00 88.75 228 ARG A N 1
ATOM 1786 C CA . ARG A 1 228 ? -1.769 -9.549 -3.235 1.00 88.75 228 ARG A CA 1
ATOM 1787 C C . ARG A 1 228 ? -1.501 -11.044 -3.239 1.00 88.75 228 ARG A C 1
ATOM 1789 O O . ARG A 1 228 ? -1.450 -11.644 -4.308 1.00 88.75 228 ARG A O 1
ATOM 1796 N N . ASN A 1 229 ? -1.341 -11.628 -2.052 1.00 84.44 229 ASN A N 1
ATOM 1797 C CA . ASN A 1 229 ? -0.975 -13.038 -1.883 1.00 84.44 229 ASN A CA 1
ATOM 1798 C C . ASN A 1 229 ? 0.261 -13.438 -2.719 1.00 84.44 229 ASN A C 1
ATOM 1800 O O . ASN A 1 229 ? 0.229 -14.413 -3.463 1.00 84.44 229 ASN A O 1
ATOM 1804 N N . GLY A 1 230 ? 1.308 -12.608 -2.686 1.00 80.12 230 GLY A N 1
ATOM 1805 C CA . GLY A 1 230 ? 2.532 -12.827 -3.463 1.00 80.12 230 GLY A CA 1
ATOM 1806 C C . GLY A 1 230 ? 2.409 -12.597 -4.974 1.00 80.12 230 GLY A C 1
ATOM 1807 O O . GLY A 1 230 ? 3.396 -12.782 -5.671 1.00 80.12 230 GLY A O 1
ATOM 1808 N N . VAL A 1 231 ? 1.245 -12.179 -5.487 1.00 85.69 231 VAL A N 1
ATOM 1809 C CA . VAL A 1 231 ? 1.012 -11.965 -6.925 1.00 85.69 231 VAL A CA 1
ATOM 1810 C C . VAL A 1 231 ? 0.838 -10.483 -7.244 1.00 85.69 231 VAL A C 1
ATOM 1812 O O . VAL A 1 231 ? -0.006 -9.801 -6.650 1.00 85.69 231 VAL A O 1
ATOM 1815 N N . ILE A 1 232 ? 1.576 -9.995 -8.244 1.00 89.00 232 ILE A N 1
ATOM 1816 C CA . ILE A 1 232 ? 1.441 -8.636 -8.782 1.00 89.00 232 ILE A CA 1
ATOM 1817 C C . ILE A 1 232 ? 0.050 -8.421 -9.397 1.00 89.00 232 ILE A C 1
ATOM 1819 O O . ILE A 1 232 ? -0.371 -9.092 -10.345 1.00 89.00 232 ILE A O 1
ATOM 1823 N N . GLN A 1 233 ? -0.655 -7.423 -8.871 1.00 90.44 233 GLN A N 1
ATOM 1824 C CA . GLN A 1 233 ? -1.969 -6.979 -9.315 1.00 90.44 233 GLN A CA 1
ATOM 1825 C C . GLN A 1 233 ? -1.809 -5.944 -10.433 1.00 90.44 233 GLN A C 1
ATOM 1827 O O . GLN A 1 233 ? -1.823 -4.738 -10.191 1.00 90.44 233 GLN A O 1
ATOM 1832 N N . VAL A 1 234 ? -1.658 -6.421 -11.669 1.00 85.38 234 VAL A N 1
ATOM 1833 C CA . VAL A 1 234 ? -1.440 -5.593 -12.873 1.00 85.38 234 VAL A CA 1
ATOM 1834 C C . VAL A 1 234 ? -2.440 -4.437 -13.049 1.00 85.38 234 VAL A C 1
ATOM 1836 O O . VAL A 1 234 ? -1.999 -3.358 -13.439 1.00 85.38 234 VAL A O 1
ATOM 1839 N N . PRO A 1 235 ? -3.750 -4.588 -12.762 1.00 86.81 235 PRO A N 1
ATOM 1840 C CA . PRO A 1 235 ? -4.705 -3.497 -12.966 1.00 86.81 235 PRO A CA 1
ATOM 1841 C C . PRO A 1 235 ? -4.526 -2.308 -12.013 1.00 86.81 235 PRO A C 1
ATOM 1843 O O . PRO A 1 235 ? -5.110 -1.252 -12.254 1.00 86.81 235 PRO A O 1
ATOM 1846 N N . ALA A 1 236 ? -3.770 -2.464 -10.920 1.00 89.81 236 ALA A N 1
ATOM 1847 C CA . ALA A 1 236 ? -3.576 -1.387 -9.959 1.00 89.81 236 ALA A CA 1
ATOM 1848 C C . ALA A 1 236 ? -2.750 -0.238 -10.574 1.00 89.81 236 ALA A C 1
ATOM 1850 O O . ALA A 1 236 ? -1.785 -0.515 -11.289 1.00 89.81 236 ALA A O 1
ATOM 1851 N N . PRO A 1 237 ? -3.078 1.036 -10.286 1.00 87.31 237 PRO A N 1
ATOM 1852 C CA . PRO A 1 237 ? -2.374 2.184 -10.854 1.00 87.31 237 PRO A CA 1
ATOM 1853 C C . PRO A 1 237 ? -0.864 2.136 -10.614 1.00 87.31 237 PRO A C 1
ATOM 1855 O O . PRO A 1 237 ? -0.089 2.353 -11.539 1.00 87.31 237 PRO A O 1
ATOM 1858 N N . GLU A 1 238 ? -0.439 1.772 -9.403 1.00 91.75 238 GLU A N 1
ATOM 1859 C CA . GLU A 1 238 ? 0.977 1.661 -9.055 1.00 91.75 238 GLU A CA 1
ATOM 1860 C C . GLU A 1 238 ? 1.691 0.594 -9.884 1.00 91.75 238 GLU A C 1
ATOM 1862 O O . GLU A 1 238 ? 2.809 0.809 -10.343 1.00 91.75 238 GLU A O 1
ATOM 1867 N N . SER A 1 239 ? 1.022 -0.535 -10.135 1.00 91.88 239 SER A N 1
ATOM 1868 C CA . SER A 1 239 ? 1.566 -1.620 -10.953 1.00 91.88 239 SER A CA 1
ATOM 1869 C C . SER A 1 239 ? 1.775 -1.204 -12.408 1.00 91.88 239 SER A C 1
ATOM 1871 O O . SER A 1 239 ? 2.614 -1.786 -13.087 1.00 91.88 239 SER A O 1
ATOM 1873 N N . GLN A 1 240 ? 1.055 -0.198 -12.914 1.00 87.69 240 GLN A N 1
ATOM 1874 C CA . GLN A 1 240 ? 1.284 0.305 -14.271 1.00 87.69 240 GLN A CA 1
ATOM 1875 C C . GLN A 1 240 ? 2.645 1.000 -14.392 1.00 87.69 240 GLN A C 1
ATOM 1877 O O . GLN A 1 240 ? 3.313 0.860 -15.418 1.00 87.69 240 GLN A O 1
ATOM 1882 N N . ALA A 1 241 ? 3.076 1.706 -13.343 1.00 88.81 241 ALA A N 1
ATOM 1883 C CA . ALA A 1 241 ? 4.384 2.347 -13.303 1.00 88.81 241 ALA A CA 1
ATOM 1884 C C . ALA A 1 241 ? 5.513 1.310 -13.218 1.00 88.81 241 ALA A C 1
ATOM 1886 O O . ALA A 1 241 ? 6.415 1.338 -14.055 1.00 88.81 241 ALA A O 1
ATOM 1887 N N . GLY A 1 242 ? 5.435 0.342 -12.296 1.00 90.31 242 GLY A N 1
ATOM 1888 C CA . GLY A 1 242 ? 6.456 -0.711 -12.210 1.00 90.31 242 GLY A CA 1
ATOM 1889 C C . GLY A 1 242 ? 6.498 -1.620 -13.431 1.00 90.31 242 GLY A C 1
ATOM 1890 O O . GLY A 1 242 ? 7.582 -2.005 -13.859 1.00 90.31 242 GLY A O 1
ATOM 1891 N N . ARG A 1 243 ? 5.351 -1.885 -14.077 1.00 87.69 243 ARG A N 1
ATOM 1892 C CA . ARG A 1 243 ? 5.311 -2.570 -15.379 1.00 87.69 243 ARG A CA 1
ATOM 1893 C C . ARG A 1 243 ? 6.154 -1.829 -16.411 1.00 87.69 243 ARG A C 1
ATOM 1895 O O . ARG A 1 243 ? 6.878 -2.457 -17.176 1.00 87.69 243 ARG A O 1
ATOM 1902 N N . ARG A 1 244 ? 6.037 -0.500 -16.462 1.00 88.19 244 ARG A N 1
ATOM 1903 C CA . ARG A 1 244 ? 6.803 0.324 -17.401 1.00 88.19 244 ARG A CA 1
ATOM 1904 C C . ARG A 1 244 ? 8.294 0.290 -17.075 1.00 88.19 244 ARG A C 1
ATOM 1906 O O . ARG A 1 244 ? 9.076 0.074 -17.991 1.00 88.19 244 ARG A O 1
ATOM 1913 N N . ALA A 1 245 ? 8.679 0.413 -15.804 1.00 90.62 245 ALA A N 1
ATOM 1914 C CA . ALA A 1 245 ? 10.075 0.249 -15.391 1.00 90.62 245 ALA A CA 1
ATOM 1915 C C . ALA A 1 245 ? 10.634 -1.126 -15.787 1.00 90.62 245 ALA A C 1
ATOM 1917 O O . ALA A 1 245 ? 11.723 -1.205 -16.345 1.00 90.62 245 ALA A O 1
ATOM 1918 N N . TYR A 1 246 ? 9.865 -2.196 -15.565 1.00 89.25 246 TYR A N 1
ATOM 1919 C CA . TYR A 1 246 ? 10.255 -3.555 -15.936 1.00 89.25 246 TYR A CA 1
ATOM 1920 C C . TYR A 1 246 ? 10.427 -3.732 -17.448 1.00 89.25 246 TYR A C 1
ATOM 1922 O O . TYR A 1 246 ? 11.377 -4.368 -17.892 1.00 89.25 246 TYR A O 1
ATOM 1930 N N . ALA A 1 247 ? 9.526 -3.160 -18.249 1.00 86.88 247 ALA A N 1
ATOM 1931 C CA . ALA A 1 247 ? 9.627 -3.218 -19.704 1.00 86.88 247 ALA A CA 1
ATOM 1932 C C . ALA A 1 247 ? 10.879 -2.490 -20.221 1.00 86.88 247 ALA A C 1
ATOM 1934 O O . ALA A 1 247 ? 11.543 -3.002 -21.116 1.00 86.88 247 ALA A O 1
ATOM 1935 N N . ILE A 1 248 ? 11.221 -1.336 -19.636 1.00 88.00 248 ILE A N 1
ATOM 1936 C CA . ILE A 1 248 ? 12.443 -0.587 -19.973 1.00 88.00 248 ILE A CA 1
ATOM 1937 C C . ILE A 1 248 ? 13.682 -1.389 -19.580 1.00 88.00 248 ILE A C 1
ATOM 1939 O O . ILE A 1 248 ? 14.580 -1.539 -20.400 1.00 88.00 248 ILE A O 1
ATOM 1943 N N . PHE A 1 249 ? 13.703 -1.942 -18.364 1.00 88.00 249 PHE A N 1
ATOM 1944 C CA . PHE A 1 249 ? 14.775 -2.823 -17.900 1.00 88.00 249 PHE A CA 1
ATOM 1945 C C . PHE A 1 249 ? 14.968 -4.009 -18.850 1.00 88.00 249 PHE A C 1
ATOM 1947 O O . PHE A 1 249 ? 16.062 -4.230 -19.349 1.00 88.00 249 PHE A O 1
ATOM 1954 N N . GLY A 1 250 ? 13.894 -4.730 -19.180 1.00 84.81 250 GLY A N 1
ATOM 1955 C CA . GLY A 1 250 ? 13.982 -5.878 -20.078 1.00 84.81 250 GLY A CA 1
ATOM 1956 C C . GLY A 1 250 ? 14.437 -5.515 -21.490 1.00 84.81 250 GLY A C 1
ATOM 1957 O O . GLY A 1 250 ? 15.207 -6.260 -22.087 1.00 84.81 250 GLY A O 1
ATOM 1958 N N . ALA A 1 251 ? 14.003 -4.370 -22.021 1.00 83.81 251 ALA A N 1
ATOM 1959 C CA . ALA A 1 251 ? 14.455 -3.897 -23.325 1.00 83.81 251 ALA A CA 1
ATOM 1960 C C . ALA A 1 251 ? 15.932 -3.463 -23.310 1.00 83.81 251 ALA A C 1
ATOM 1962 O O . ALA A 1 251 ? 16.649 -3.769 -24.258 1.00 83.81 251 ALA A O 1
ATOM 1963 N N . HIS A 1 252 ? 16.391 -2.816 -22.233 1.00 85.38 252 HIS A N 1
ATOM 1964 C CA . HIS A 1 252 ? 17.797 -2.452 -22.029 1.00 85.38 252 HIS A CA 1
ATOM 1965 C C . HIS A 1 252 ? 18.702 -3.689 -21.941 1.00 85.38 252 HIS A C 1
ATOM 1967 O O . HIS A 1 252 ? 19.717 -3.766 -22.623 1.00 85.38 252 HIS A O 1
ATOM 1973 N N . GLU A 1 253 ? 18.290 -4.701 -21.175 1.00 82.88 253 GLU A N 1
ATOM 1974 C CA . GLU A 1 253 ? 19.034 -5.957 -21.003 1.00 82.88 253 GLU A CA 1
ATOM 1975 C C . GLU A 1 253 ? 18.918 -6.914 -22.208 1.00 82.88 253 GLU A C 1
ATOM 1977 O O . GLU A 1 253 ? 19.416 -8.038 -22.169 1.00 82.88 253 GLU A O 1
ATOM 1982 N N . GLY A 1 254 ? 18.224 -6.519 -23.282 1.00 76.94 254 GLY A N 1
ATOM 1983 C CA . GLY A 1 254 ? 18.039 -7.364 -24.462 1.00 76.94 254 GLY A CA 1
ATOM 1984 C C . GLY A 1 254 ? 17.173 -8.607 -24.216 1.00 76.94 254 GLY A C 1
ATOM 1985 O O . GLY A 1 254 ? 17.227 -9.554 -25.001 1.00 76.94 254 GLY A O 1
ATOM 1986 N N . LEU A 1 255 ? 16.329 -8.611 -23.176 1.00 71.88 255 LEU A N 1
ATOM 1987 C CA . LEU A 1 255 ? 15.393 -9.692 -22.819 1.00 71.88 255 LEU A CA 1
ATOM 1988 C C . LEU A 1 255 ? 14.177 -9.766 -23.766 1.00 71.88 255 LEU A C 1
ATOM 1990 O O . LEU A 1 255 ? 13.074 -10.089 -23.329 1.00 71.88 255 LEU A O 1
ATOM 1994 N N . GLY A 1 256 ? 14.380 -9.427 -25.046 1.00 56.84 256 GLY A N 1
ATOM 1995 C CA . GLY A 1 256 ? 13.378 -9.175 -26.080 1.00 56.84 256 GLY A CA 1
ATOM 1996 C C . GLY A 1 256 ? 12.093 -9.979 -25.912 1.00 56.84 256 GLY A C 1
ATOM 1997 O O . GLY A 1 256 ? 12.064 -11.185 -26.139 1.00 56.84 256 GLY A O 1
ATOM 1998 N N . ALA A 1 257 ? 11.021 -9.289 -25.531 1.00 53.44 257 ALA A N 1
ATOM 1999 C CA . ALA A 1 257 ? 9.700 -9.876 -25.399 1.00 53.44 257 ALA A CA 1
ATOM 2000 C C . ALA A 1 257 ? 8.654 -8.923 -25.980 1.00 53.44 257 ALA A C 1
ATOM 2002 O O . ALA A 1 257 ? 8.677 -7.718 -25.717 1.00 53.44 257 ALA A O 1
ATOM 2003 N N . ASP A 1 258 ? 7.706 -9.489 -26.730 1.00 64.69 258 ASP A N 1
ATOM 2004 C CA . ASP A 1 258 ? 6.435 -8.841 -27.053 1.00 64.69 258 ASP A CA 1
ATOM 2005 C C . ASP A 1 258 ? 5.789 -8.301 -25.759 1.00 64.69 258 ASP A C 1
ATOM 2007 O O . ASP A 1 258 ? 5.905 -8.905 -24.693 1.00 64.69 258 ASP A O 1
ATOM 2011 N N . LEU A 1 259 ? 5.094 -7.163 -25.807 1.00 62.19 259 LEU A N 1
ATOM 2012 C CA . LEU A 1 259 ? 4.563 -6.480 -24.621 1.00 62.19 259 LEU A CA 1
ATOM 2013 C C . LEU A 1 259 ? 3.648 -7.390 -23.779 1.00 62.19 259 LEU A C 1
ATOM 2015 O O . LEU A 1 259 ? 3.666 -7.332 -22.545 1.00 62.19 259 LEU A O 1
ATOM 2019 N N . ALA A 1 260 ? 2.855 -8.244 -24.432 1.00 65.56 260 ALA A N 1
ATOM 2020 C CA . ALA A 1 260 ? 1.997 -9.220 -23.760 1.00 65.56 260 ALA A CA 1
ATOM 2021 C C . ALA A 1 260 ? 2.804 -10.349 -23.095 1.00 65.56 260 ALA A C 1
ATOM 2023 O O . ALA A 1 260 ? 2.414 -10.886 -22.053 1.00 65.56 260 ALA A O 1
ATOM 2024 N N . GLU A 1 261 ? 3.942 -10.707 -23.678 1.00 70.62 261 GLU A N 1
ATOM 2025 C CA . GLU A 1 261 ? 4.879 -11.673 -23.125 1.00 70.62 261 GLU A CA 1
ATOM 2026 C C . GLU A 1 261 ? 5.683 -11.075 -21.966 1.00 70.62 261 GLU A C 1
ATOM 2028 O O . GLU A 1 261 ? 5.780 -11.716 -20.922 1.00 70.62 261 GLU A O 1
ATOM 2033 N N . SER A 1 262 ? 6.095 -9.808 -22.069 1.00 69.56 262 SER A N 1
ATOM 2034 C CA . SER A 1 262 ? 6.712 -9.026 -20.992 1.00 69.56 262 SER A CA 1
ATOM 2035 C C . SER A 1 262 ? 5.809 -8.940 -19.757 1.00 69.56 262 SER A C 1
ATOM 2037 O O . SER A 1 262 ? 6.280 -9.128 -18.640 1.00 69.56 262 SER A O 1
ATOM 2039 N N . MET A 1 263 ? 4.490 -8.767 -19.924 1.00 72.38 263 MET A N 1
ATOM 2040 C CA . MET A 1 263 ? 3.540 -8.793 -18.799 1.00 72.38 263 MET A CA 1
ATOM 2041 C C . MET A 1 263 ? 3.507 -10.142 -18.081 1.00 72.38 263 MET A C 1
ATOM 2043 O O . MET A 1 263 ? 3.582 -10.202 -16.853 1.00 72.38 263 MET A O 1
ATOM 2047 N N . ARG A 1 264 ? 3.371 -11.233 -18.844 1.00 76.19 264 ARG A N 1
ATOM 2048 C CA . ARG A 1 264 ? 3.347 -12.588 -18.278 1.00 76.19 264 ARG A CA 1
ATOM 2049 C C . ARG A 1 264 ? 4.680 -12.918 -17.625 1.00 76.19 264 ARG A C 1
ATOM 2051 O O . ARG A 1 264 ? 4.696 -13.545 -16.571 1.00 76.19 264 ARG A O 1
ATOM 2058 N N . HIS A 1 265 ? 5.774 -12.484 -18.237 1.00 77.06 265 HIS A N 1
ATOM 2059 C CA . HIS A 1 265 ? 7.111 -12.654 -17.708 1.00 77.06 265 HIS A CA 1
ATOM 2060 C C . HIS A 1 265 ? 7.284 -11.878 -16.402 1.00 77.06 265 HIS A C 1
ATOM 2062 O O . HIS A 1 265 ? 7.676 -12.472 -15.410 1.00 77.06 265 HIS A O 1
ATOM 2068 N N . TRP A 1 266 ? 6.866 -10.612 -16.347 1.00 81.94 266 TRP A N 1
ATOM 2069 C CA . TRP A 1 266 ? 6.913 -9.789 -15.140 1.00 81.94 266 TRP A CA 1
ATOM 2070 C C . TRP A 1 266 ? 6.142 -10.412 -13.973 1.00 81.94 266 TRP A C 1
ATOM 2072 O O . TRP A 1 266 ? 6.669 -10.540 -12.871 1.00 81.94 266 TRP A O 1
ATOM 2082 N N . GLN A 1 267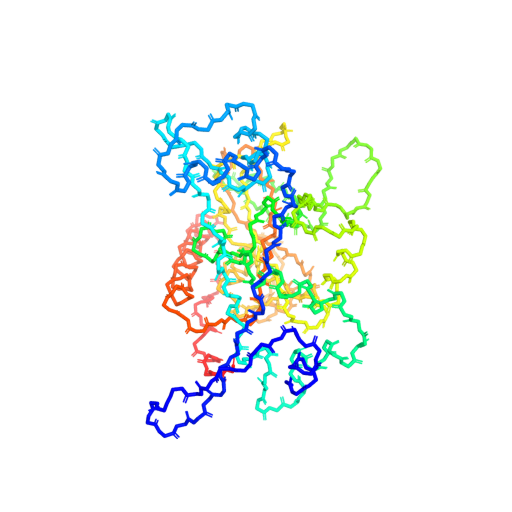 ? 4.913 -10.876 -14.223 1.00 80.31 267 GLN A N 1
ATOM 2083 C CA . GLN A 1 267 ? 4.105 -11.540 -13.198 1.00 80.31 267 GLN A CA 1
ATOM 2084 C C . GLN A 1 267 ? 4.703 -12.875 -12.735 1.00 80.31 267 GLN A C 1
ATOM 2086 O O . GLN A 1 267 ? 4.585 -13.204 -11.559 1.00 80.31 267 GLN A O 1
ATOM 2091 N N . ARG A 1 268 ? 5.327 -13.648 -13.637 1.00 79.25 268 ARG A N 1
ATOM 2092 C CA . ARG A 1 268 ? 5.997 -14.918 -13.297 1.00 79.25 268 ARG A CA 1
ATOM 2093 C C . ARG A 1 268 ? 7.302 -14.698 -12.543 1.00 79.25 268 ARG A C 1
ATOM 2095 O O . ARG A 1 268 ? 7.565 -15.408 -11.583 1.00 79.25 268 ARG A O 1
ATOM 2102 N N . ALA A 1 269 ? 8.096 -13.729 -12.986 1.00 76.50 269 ALA A N 1
ATOM 2103 C CA . ALA A 1 269 ? 9.343 -13.339 -12.349 1.00 76.50 269 ALA A CA 1
ATOM 2104 C C . ALA A 1 269 ? 9.076 -12.724 -10.968 1.00 76.50 269 ALA A C 1
ATOM 2106 O O . ALA A 1 269 ? 9.916 -12.824 -10.082 1.00 76.50 269 ALA A O 1
ATOM 2107 N N . ASN A 1 270 ? 7.895 -12.116 -10.784 1.00 79.44 270 ASN A N 1
ATOM 2108 C CA . ASN A 1 270 ? 7.472 -11.455 -9.552 1.00 79.44 270 ASN A CA 1
ATOM 2109 C C . ASN A 1 270 ? 8.495 -10.417 -9.059 1.00 79.44 270 ASN A C 1
ATOM 2111 O O . ASN A 1 270 ? 8.653 -10.190 -7.861 1.00 79.44 270 ASN A O 1
ATOM 2115 N N . VAL A 1 271 ? 9.209 -9.804 -10.006 1.00 83.31 271 VAL A N 1
ATOM 2116 C CA . VAL A 1 271 ? 10.245 -8.807 -9.742 1.00 83.31 271 VAL A CA 1
ATOM 2117 C C . VAL A 1 271 ? 9.583 -7.445 -9.690 1.00 83.31 271 VAL A C 1
ATOM 2119 O O . VAL A 1 271 ? 8.891 -7.046 -10.620 1.00 83.31 271 VAL A O 1
ATOM 2122 N N . LEU A 1 272 ? 9.794 -6.697 -8.620 1.00 89.25 272 LEU A N 1
ATOM 2123 C CA . LEU A 1 272 ? 9.307 -5.328 -8.520 1.00 89.25 272 LEU A CA 1
ATOM 2124 C C . LEU A 1 272 ? 10.386 -4.392 -9.064 1.00 89.25 272 LEU A C 1
ATOM 2126 O O . LEU A 1 272 ? 11.530 -4.490 -8.642 1.00 89.25 272 LEU A O 1
ATOM 2130 N N . CYS A 1 273 ? 10.041 -3.492 -9.982 1.00 89.06 273 CYS A N 1
ATOM 2131 C CA . CYS A 1 273 ? 11.016 -2.613 -10.629 1.00 89.06 273 CYS A CA 1
ATOM 2132 C C . CYS A 1 273 ? 10.649 -1.143 -10.491 1.00 89.06 273 CYS A C 1
ATOM 2134 O O . CYS A 1 273 ? 9.477 -0.773 -10.552 1.00 89.06 273 CYS A O 1
ATOM 2136 N N . ALA A 1 274 ? 11.681 -0.317 -10.384 1.00 92.50 274 ALA A N 1
ATOM 2137 C CA . ALA A 1 274 ? 11.618 1.128 -10.469 1.00 92.50 274 ALA A CA 1
ATOM 2138 C C . ALA A 1 274 ? 12.869 1.667 -11.179 1.00 92.50 274 ALA A C 1
ATOM 2140 O O . ALA A 1 274 ? 13.867 0.966 -11.342 1.00 92.50 274 ALA A O 1
ATOM 2141 N N . ILE A 1 275 ? 12.803 2.928 -11.595 1.00 91.50 275 ILE A N 1
ATOM 2142 C CA . ILE A 1 275 ? 13.957 3.698 -12.065 1.00 91.50 275 ILE A CA 1
ATOM 2143 C C . ILE A 1 275 ? 14.139 4.867 -11.106 1.00 91.50 275 ILE A C 1
ATOM 2145 O O . ILE A 1 275 ? 13.174 5.571 -10.796 1.00 91.50 275 ILE A O 1
ATOM 2149 N N . GLU A 1 276 ? 15.364 5.073 -10.645 1.00 89.88 276 GLU A N 1
ATOM 2150 C CA . GLU A 1 276 ? 15.722 6.168 -9.745 1.00 89.88 276 GLU A CA 1
ATOM 2151 C C . GLU A 1 276 ? 16.855 7.004 -10.332 1.00 89.88 276 GLU A C 1
ATOM 2153 O O . GLU A 1 276 ? 17.606 6.558 -11.200 1.00 89.88 276 GLU A O 1
ATOM 2158 N N . HIS A 1 277 ? 16.986 8.235 -9.846 1.00 87.75 277 HIS A N 1
ATOM 2159 C CA . HIS A 1 277 ? 18.127 9.079 -10.182 1.00 87.75 277 HIS A CA 1
ATOM 2160 C C . HIS A 1 277 ? 19.364 8.639 -9.379 1.00 87.75 277 HIS A C 1
ATOM 2162 O O . HIS A 1 277 ? 19.267 8.341 -8.188 1.00 87.75 277 HIS A O 1
ATOM 2168 N N . ALA A 1 278 ? 20.544 8.642 -9.998 1.00 84.56 278 ALA A N 1
ATOM 2169 C CA . ALA A 1 278 ? 21.799 8.195 -9.388 1.00 84.56 278 ALA A CA 1
ATOM 2170 C C . ALA A 1 278 ? 22.219 9.039 -8.171 1.00 84.56 278 ALA A C 1
ATOM 2172 O O . ALA A 1 278 ? 22.912 8.548 -7.284 1.00 84.56 278 ALA A O 1
ATOM 2173 N N . SER A 1 279 ? 21.745 10.288 -8.082 1.00 81.44 279 SER A N 1
ATOM 2174 C CA . SER A 1 279 ? 21.956 11.147 -6.906 1.00 81.44 279 SER A CA 1
ATOM 2175 C C . SER A 1 279 ? 21.207 10.693 -5.651 1.00 81.44 279 SER A C 1
ATOM 2177 O O . SER A 1 279 ? 21.473 11.229 -4.576 1.00 81.44 279 SER A O 1
ATOM 2179 N N . VAL A 1 280 ? 20.268 9.745 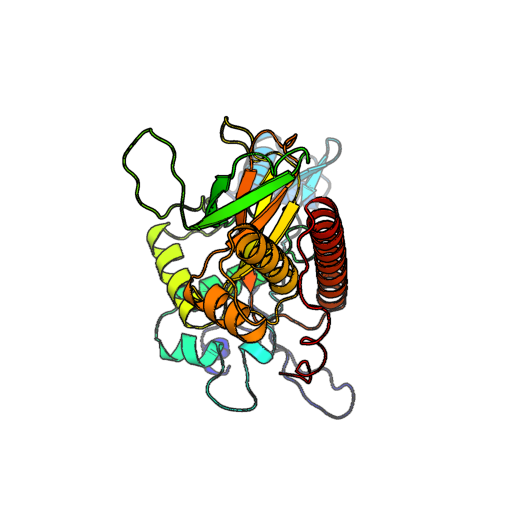-5.754 1.00 79.50 280 VAL A N 1
ATOM 2180 C CA . VAL A 1 280 ? 19.596 9.172 -4.586 1.00 79.50 280 VAL A CA 1
ATOM 2181 C C . VAL A 1 280 ? 20.619 8.309 -3.834 1.00 79.50 280 VAL A C 1
ATOM 2183 O O . VAL A 1 280 ? 21.032 7.265 -4.339 1.00 79.50 280 VAL A O 1
ATOM 2186 N N . PRO A 1 281 ? 21.054 8.698 -2.625 1.00 69.94 281 PRO A N 1
ATOM 2187 C CA . PRO A 1 281 ? 22.190 8.049 -1.970 1.00 69.94 281 PRO A CA 1
ATOM 2188 C C . PRO A 1 281 ? 21.859 6.635 -1.482 1.00 69.94 281 PRO A C 1
ATOM 2190 O O . PRO A 1 281 ? 22.737 5.783 -1.409 1.00 69.94 281 PRO A O 1
ATOM 2193 N N . HIS A 1 282 ? 20.594 6.374 -1.158 1.00 76.44 282 HIS A N 1
ATOM 2194 C CA . HIS A 1 282 ? 20.130 5.078 -0.689 1.00 76.44 282 HIS A CA 1
ATOM 2195 C C . HIS A 1 282 ? 18.683 4.871 -1.126 1.00 76.44 282 HIS A C 1
ATOM 2197 O O . HIS A 1 282 ? 17.829 5.723 -0.873 1.00 76.44 282 HIS A O 1
ATOM 2203 N N . THR A 1 283 ? 18.427 3.740 -1.776 1.00 81.25 283 THR A N 1
ATOM 2204 C CA . THR A 1 283 ? 17.087 3.312 -2.167 1.00 81.25 283 THR A CA 1
ATOM 2205 C C . THR A 1 283 ? 16.758 2.031 -1.415 1.00 81.25 283 THR A C 1
ATOM 2207 O O . THR A 1 283 ? 17.558 1.105 -1.403 1.00 81.25 283 THR A O 1
ATOM 2210 N N . GLU A 1 284 ? 15.581 1.976 -0.806 1.00 80.75 284 GLU A N 1
ATOM 2211 C CA . GLU A 1 284 ? 14.989 0.759 -0.246 1.00 80.75 284 GLU A CA 1
ATOM 2212 C C . GLU A 1 284 ? 13.556 0.606 -0.769 1.00 80.75 284 GLU A C 1
ATOM 2214 O O . GLU A 1 284 ? 12.996 1.545 -1.342 1.00 80.75 284 GLU A O 1
ATOM 2219 N N . GLY A 1 285 ? 12.942 -0.561 -0.584 1.00 82.62 285 GLY A N 1
ATOM 2220 C CA . GLY A 1 285 ? 11.527 -0.745 -0.889 1.00 82.62 285 GLY A CA 1
ATOM 2221 C C . GLY A 1 285 ? 10.672 -0.878 0.369 1.00 82.62 285 GLY A C 1
ATOM 2222 O O . GLY A 1 285 ? 11.035 -1.555 1.336 1.00 82.62 285 GLY A O 1
ATOM 2223 N N . VAL A 1 286 ? 9.495 -0.253 0.346 1.00 84.50 286 VAL A N 1
ATOM 2224 C CA . VAL A 1 286 ? 8.504 -0.329 1.423 1.00 84.50 286 VAL A CA 1
ATOM 2225 C C . VAL A 1 286 ? 7.143 -0.725 0.884 1.00 84.50 286 VAL A C 1
ATOM 2227 O O . VAL A 1 286 ? 6.566 -0.057 0.028 1.00 84.50 286 VAL A O 1
ATOM 2230 N N . GLY A 1 287 ? 6.602 -1.800 1.449 1.00 87.19 287 GLY A N 1
ATOM 2231 C CA . GLY A 1 287 ? 5.216 -2.206 1.301 1.00 87.19 287 GLY A CA 1
ATOM 2232 C C . GLY A 1 287 ? 4.335 -1.527 2.341 1.00 87.19 287 GLY A C 1
ATOM 2233 O O . GLY A 1 287 ? 4.524 -1.703 3.547 1.00 87.19 287 GLY A O 1
ATOM 2234 N N . ILE A 1 288 ? 3.332 -0.799 1.863 1.00 89.06 288 ILE A N 1
ATOM 2235 C CA . ILE A 1 288 ? 2.256 -0.218 2.665 1.00 89.06 288 ILE A CA 1
ATOM 2236 C C . ILE A 1 288 ? 1.076 -1.184 2.649 1.00 89.06 288 ILE A C 1
ATOM 2238 O O . ILE A 1 288 ? 0.522 -1.470 1.583 1.00 89.06 288 ILE A O 1
ATOM 2242 N N . LEU A 1 289 ? 0.674 -1.661 3.827 1.00 91.06 289 LEU A N 1
ATOM 2243 C CA . LEU A 1 289 ? -0.470 -2.558 3.966 1.00 91.06 289 LEU A CA 1
ATOM 2244 C C . LEU A 1 289 ? -1.774 -1.801 3.703 1.00 91.06 289 LEU A C 1
ATOM 2246 O O . LEU A 1 289 ? -2.000 -0.707 4.228 1.00 91.06 289 LEU A O 1
ATOM 2250 N N . ARG A 1 290 ? -2.673 -2.385 2.913 1.00 91.31 290 ARG A N 1
ATOM 2251 C CA . ARG A 1 290 ? -3.977 -1.798 2.592 1.00 91.31 290 ARG A CA 1
ATOM 2252 C C . ARG A 1 290 ? -5.076 -2.841 2.639 1.00 91.31 290 ARG A C 1
ATOM 2254 O O . ARG A 1 290 ? -4.864 -3.991 2.277 1.00 91.31 290 ARG A O 1
ATOM 2261 N N . MET A 1 291 ? -6.280 -2.403 2.996 1.00 91.75 291 MET A N 1
ATOM 2262 C CA . MET A 1 291 ? -7.488 -3.204 2.795 1.00 91.75 291 MET A CA 1
ATOM 2263 C C . MET A 1 291 ? -7.842 -3.204 1.308 1.00 91.75 291 MET A C 1
ATOM 2265 O O . MET A 1 291 ? -7.964 -2.131 0.717 1.00 91.75 291 MET A O 1
ATOM 2269 N N . THR A 1 292 ? -8.020 -4.381 0.710 1.00 91.06 292 THR A N 1
ATOM 2270 C CA . THR A 1 292 ? -8.418 -4.525 -0.699 1.00 91.06 292 THR A CA 1
ATOM 2271 C C . THR A 1 292 ? -9.821 -3.969 -0.926 1.00 91.06 292 THR A C 1
ATOM 2273 O O . THR A 1 292 ? -10.053 -3.178 -1.842 1.00 91.06 292 THR A O 1
ATOM 2276 N N . HIS A 1 293 ? -10.753 -4.326 -0.046 1.00 86.44 293 HIS A N 1
ATOM 2277 C CA . HIS A 1 293 ? -12.110 -3.797 -0.062 1.00 86.44 293 HIS A CA 1
ATOM 2278 C C . HIS A 1 293 ? -12.130 -2.464 0.680 1.00 86.44 293 HIS A C 1
ATOM 2280 O O . HIS A 1 293 ? -11.643 -2.373 1.803 1.00 86.44 293 HIS A O 1
ATOM 2286 N N . ARG A 1 294 ? -12.699 -1.421 0.072 1.00 83.69 294 ARG A N 1
ATOM 2287 C CA . ARG A 1 294 ? -12.735 -0.070 0.649 1.00 83.69 294 ARG A CA 1
ATOM 2288 C C . ARG A 1 294 ? -14.139 0.505 0.557 1.00 83.69 294 ARG A C 1
ATOM 2290 O O . ARG A 1 294 ? -14.882 0.191 -0.372 1.00 83.69 294 ARG A O 1
ATOM 2297 N N . ALA A 1 295 ? -14.512 1.329 1.530 1.00 77.62 295 ALA A N 1
ATOM 2298 C CA . ALA A 1 295 ? -15.779 2.044 1.478 1.00 77.62 295 ALA A CA 1
ATOM 2299 C C . ALA A 1 295 ? -15.725 3.119 0.384 1.00 77.62 295 ALA A C 1
ATOM 2301 O O . ALA A 1 295 ? -14.734 3.847 0.277 1.00 77.62 295 ALA A O 1
ATOM 2302 N N . ASP A 1 296 ? -16.790 3.225 -0.411 1.00 76.94 296 ASP A N 1
ATOM 2303 C CA . ASP A 1 296 ? -16.943 4.298 -1.393 1.00 76.94 296 ASP A CA 1
ATOM 2304 C C . ASP A 1 296 ? -17.290 5.604 -0.666 1.00 76.94 296 ASP A C 1
ATOM 2306 O O . ASP A 1 296 ? -18.445 5.897 -0.359 1.00 76.94 296 ASP A O 1
ATOM 2310 N N . THR A 1 297 ? -16.245 6.344 -0.309 1.00 79.12 297 THR A N 1
ATOM 2311 C CA . THR A 1 297 ? -16.319 7.646 0.356 1.00 79.12 297 THR A CA 1
ATOM 2312 C C . THR A 1 297 ? -15.655 8.701 -0.520 1.00 79.12 297 THR A C 1
ATOM 2314 O O . THR A 1 297 ? -14.873 8.382 -1.419 1.00 79.12 297 THR A O 1
ATOM 2317 N N . GLU A 1 298 ? -15.932 9.978 -0.268 1.00 76.12 298 GLU A N 1
ATOM 2318 C CA . GLU A 1 298 ? -15.222 11.075 -0.941 1.00 76.12 298 GLU A CA 1
ATOM 2319 C C . GLU A 1 298 ? -13.707 11.002 -0.725 1.00 76.12 298 GLU A C 1
ATOM 2321 O O . GLU A 1 298 ? -12.955 11.160 -1.686 1.00 76.12 298 GLU A O 1
ATOM 2326 N N . ASN A 1 299 ? -13.267 10.646 0.486 1.00 77.81 299 ASN A N 1
ATOM 2327 C CA . ASN A 1 299 ? -11.852 10.457 0.811 1.00 77.81 299 ASN A CA 1
ATOM 2328 C C . ASN A 1 299 ? -11.227 9.325 -0.008 1.00 77.81 299 ASN A C 1
ATOM 2330 O O . ASN A 1 299 ? -10.170 9.513 -0.604 1.00 77.81 299 ASN A O 1
ATOM 2334 N N . THR A 1 300 ? -11.896 8.171 -0.112 1.00 82.75 300 THR A N 1
ATOM 2335 C CA . THR A 1 300 ? -11.425 7.054 -0.949 1.00 82.75 300 THR A CA 1
ATOM 2336 C C . THR A 1 300 ? -11.328 7.470 -2.420 1.00 82.75 300 THR A C 1
ATOM 2338 O O . THR A 1 300 ? -10.343 7.160 -3.086 1.00 82.75 300 THR A O 1
ATOM 2341 N N . ARG A 1 301 ? -12.316 8.212 -2.940 1.00 84.19 301 ARG A N 1
ATOM 2342 C CA . ARG A 1 301 ? -12.311 8.706 -4.328 1.00 84.19 301 ARG A CA 1
ATOM 2343 C C . ARG A 1 301 ? -11.225 9.758 -4.575 1.00 84.19 301 ARG A C 1
ATOM 2345 O O . ARG A 1 301 ? -10.639 9.788 -5.656 1.00 84.19 301 ARG A O 1
ATOM 2352 N N . ALA A 1 302 ? -10.951 10.633 -3.610 1.00 85.62 302 ALA A N 1
ATOM 2353 C CA . ALA A 1 302 ? -9.865 11.610 -3.681 1.00 85.62 302 ALA A CA 1
ATOM 2354 C C . ALA A 1 302 ? -8.492 10.923 -3.667 1.00 85.62 302 ALA A C 1
ATOM 2356 O O . ALA A 1 302 ? -7.693 11.144 -4.575 1.00 85.62 302 ALA A O 1
ATOM 2357 N N . TRP A 1 303 ? -8.277 10.016 -2.714 1.00 89.62 303 TRP A N 1
ATOM 2358 C CA . TRP A 1 303 ? -7.090 9.166 -2.626 1.00 89.62 303 TRP A CA 1
ATOM 2359 C C . TRP A 1 303 ? -6.824 8.400 -3.927 1.00 89.62 303 TRP A C 1
ATOM 2361 O O . TRP A 1 303 ? -5.711 8.422 -4.450 1.00 89.62 303 TRP A O 1
ATOM 2371 N N . TRP A 1 304 ? -7.858 7.775 -4.499 1.00 90.00 304 TRP A N 1
ATOM 2372 C CA . TRP A 1 304 ? -7.729 7.033 -5.752 1.00 90.00 304 TRP A CA 1
ATOM 2373 C C . TRP A 1 304 ? -7.289 7.930 -6.913 1.00 90.00 304 TRP A C 1
ATOM 2375 O O . TRP A 1 304 ? -6.393 7.565 -7.676 1.00 90.00 304 TRP A O 1
ATOM 2385 N N . ARG A 1 305 ? -7.876 9.128 -7.040 1.00 90.44 305 ARG A N 1
ATOM 2386 C CA . ARG A 1 305 ? -7.467 10.110 -8.059 1.00 90.44 305 ARG A CA 1
ATOM 2387 C C . ARG A 1 305 ? -6.010 10.537 -7.882 1.00 90.44 305 ARG A C 1
ATOM 2389 O O . ARG A 1 305 ? -5.297 10.617 -8.879 1.00 90.44 305 ARG A O 1
ATOM 2396 N N . GLN A 1 306 ? -5.575 10.765 -6.644 1.00 90.44 306 GLN A N 1
ATOM 2397 C CA . GLN A 1 306 ? -4.195 11.134 -6.333 1.00 90.44 306 GLN A CA 1
ATOM 2398 C C . GLN A 1 306 ? -3.211 10.033 -6.748 1.00 90.44 306 GLN A C 1
ATOM 2400 O O . GLN A 1 306 ? -2.282 10.307 -7.501 1.00 90.44 306 GLN A O 1
ATOM 2405 N N . ILE A 1 307 ? -3.451 8.780 -6.353 1.00 90.25 307 ILE A N 1
ATOM 2406 C CA . ILE A 1 307 ? -2.581 7.653 -6.725 1.00 90.25 307 ILE A CA 1
ATOM 2407 C C . ILE A 1 307 ? -2.490 7.475 -8.244 1.00 90.25 307 ILE A C 1
ATOM 2409 O O . ILE A 1 307 ? -1.409 7.223 -8.774 1.00 90.25 307 ILE A O 1
ATOM 2413 N N . ASN A 1 308 ? -3.606 7.630 -8.961 1.00 91.50 308 ASN A N 1
ATOM 2414 C CA . ASN A 1 308 ? -3.606 7.569 -10.423 1.00 91.50 308 ASN A CA 1
ATOM 2415 C C . ASN A 1 308 ? -2.818 8.723 -11.058 1.00 91.50 308 ASN A C 1
ATOM 2417 O O . ASN A 1 308 ? -2.205 8.542 -12.107 1.00 91.50 308 ASN A O 1
ATOM 2421 N N . ALA A 1 309 ? -2.850 9.923 -10.476 1.00 90.06 309 ALA A N 1
ATOM 2422 C CA . ALA A 1 309 ? -2.047 11.044 -10.955 1.00 90.06 309 ALA A CA 1
ATOM 2423 C C . ALA A 1 309 ? -0.548 10.782 -10.740 1.00 90.06 309 ALA A C 1
ATOM 2425 O O . ALA A 1 309 ? 0.210 10.831 -11.702 1.00 90.06 309 ALA A O 1
ATOM 2426 N N . GLU A 1 310 ? -0.151 10.394 -9.528 1.00 89.44 310 GLU A N 1
ATOM 2427 C CA . GLU A 1 310 ? 1.249 10.111 -9.177 1.00 89.44 310 GLU A CA 1
ATOM 2428 C C . GLU A 1 310 ? 1.836 8.931 -9.972 1.00 89.44 310 GLU A C 1
ATOM 2430 O O . GLU A 1 310 ? 2.990 8.963 -10.407 1.00 89.44 310 GLU A O 1
ATOM 2435 N N . SER A 1 311 ? 1.037 7.884 -10.207 1.00 90.62 311 SER A N 1
ATOM 2436 C CA . SER A 1 311 ? 1.468 6.730 -11.010 1.00 90.62 311 SER A CA 1
ATOM 2437 C C . SER A 1 311 ? 1.648 7.106 -12.481 1.00 90.62 311 SER A C 1
ATOM 2439 O O . SER A 1 311 ? 2.592 6.642 -13.119 1.00 90.62 311 SER A O 1
ATOM 2441 N N . ARG A 1 312 ? 0.796 7.994 -13.018 1.00 90.06 312 ARG A N 1
ATOM 2442 C CA . ARG A 1 312 ? 0.960 8.538 -14.376 1.00 90.06 312 ARG A CA 1
ATOM 2443 C C . ARG A 1 312 ? 2.187 9.431 -14.485 1.00 90.06 312 ARG A C 1
ATOM 2445 O O . ARG A 1 312 ? 2.950 9.264 -15.425 1.00 90.06 312 ARG A O 1
ATOM 2452 N N . GLU A 1 313 ? 2.403 10.326 -13.526 1.00 90.44 313 GLU A N 1
ATOM 2453 C CA . GLU A 1 313 ? 3.601 11.172 -13.460 1.00 90.44 313 GLU A CA 1
ATOM 2454 C C . GLU A 1 313 ? 4.881 10.327 -13.431 1.00 90.44 313 GLU A C 1
ATOM 2456 O O . GLU A 1 313 ? 5.815 10.570 -14.192 1.00 90.44 313 GLU A O 1
ATOM 2461 N N . THR A 1 314 ? 4.889 9.263 -12.625 1.00 91.25 314 THR A N 1
ATOM 2462 C CA . THR A 1 314 ? 6.000 8.305 -12.598 1.00 91.25 314 THR A CA 1
ATOM 2463 C C . THR A 1 314 ? 6.169 7.591 -13.940 1.00 91.25 314 THR A C 1
ATOM 2465 O O . THR A 1 314 ? 7.288 7.452 -14.426 1.00 91.25 314 THR A O 1
ATOM 2468 N N . GLY A 1 315 ? 5.069 7.178 -14.574 1.00 89.50 315 GLY A N 1
ATOM 2469 C CA . GLY A 1 315 ? 5.101 6.573 -15.903 1.00 89.50 315 GLY A CA 1
ATOM 2470 C C . GLY A 1 315 ? 5.652 7.508 -16.988 1.00 89.50 315 GLY A C 1
ATOM 2471 O O . GLY A 1 315 ? 6.381 7.043 -17.864 1.00 89.50 315 GLY A O 1
ATOM 2472 N N . PHE A 1 316 ? 5.349 8.810 -16.920 1.00 89.31 316 PHE A N 1
ATOM 2473 C CA . PHE A 1 316 ? 5.932 9.821 -17.809 1.00 89.31 316 PHE A CA 1
ATOM 2474 C C . PHE A 1 316 ? 7.431 9.975 -17.569 1.00 89.31 316 PHE A C 1
ATOM 2476 O O . PHE A 1 316 ? 8.197 9.923 -18.525 1.00 89.31 316 PHE A O 1
ATOM 2483 N N . PHE A 1 317 ? 7.854 10.069 -16.305 1.00 91.31 317 PHE A N 1
ATOM 2484 C CA . PHE A 1 317 ? 9.273 10.094 -15.951 1.00 91.31 317 PHE A CA 1
ATOM 2485 C C . PHE A 1 317 ? 10.024 8.883 -16.529 1.00 91.31 317 PHE A C 1
ATOM 2487 O O . PHE A 1 317 ? 11.056 9.055 -17.169 1.00 91.31 317 PHE A O 1
ATOM 2494 N N . TYR A 1 318 ? 9.484 7.668 -16.386 1.00 91.44 318 TYR A N 1
ATOM 2495 C CA . TYR A 1 318 ? 10.098 6.461 -16.950 1.00 91.44 318 TYR A CA 1
ATOM 2496 C C . TYR A 1 318 ? 10.182 6.486 -18.477 1.00 91.44 318 TYR A C 1
ATOM 2498 O O . TYR A 1 318 ? 11.184 6.044 -19.029 1.00 91.44 318 TYR A O 1
ATOM 2506 N N . SER A 1 319 ? 9.181 7.040 -19.165 1.00 88.50 319 SER A N 1
ATOM 2507 C CA . SER A 1 319 ? 9.265 7.242 -20.616 1.00 88.50 319 SER A CA 1
ATOM 2508 C C . SER A 1 319 ? 10.375 8.205 -21.010 1.00 88.50 319 SER A C 1
ATOM 2510 O O . SER A 1 319 ? 11.136 7.888 -21.914 1.00 88.50 319 SER A O 1
ATOM 2512 N N . SER A 1 320 ? 10.522 9.328 -20.306 1.00 89.25 320 SER A N 1
ATOM 2513 C CA . SER A 1 320 ? 11.610 10.272 -20.574 1.00 89.25 320 SER A CA 1
ATOM 2514 C C . SER A 1 320 ? 12.988 9.653 -20.333 1.00 89.25 320 SER A C 1
ATOM 2516 O O . SER A 1 320 ? 13.926 9.955 -21.065 1.00 89.25 320 SER A O 1
ATOM 2518 N N . VAL A 1 321 ? 13.123 8.765 -19.339 1.00 90.06 321 VAL A N 1
ATOM 2519 C CA . VAL A 1 321 ? 14.365 7.998 -19.154 1.00 90.06 321 VAL A CA 1
ATOM 2520 C C . VAL A 1 321 ? 14.595 7.060 -20.333 1.00 90.06 321 VAL A C 1
ATOM 2522 O O . VAL A 1 321 ? 15.684 7.084 -20.889 1.00 90.06 321 VAL A O 1
ATOM 2525 N N . ALA A 1 322 ? 13.587 6.278 -20.734 1.00 88.94 322 ALA A N 1
ATOM 2526 C CA . ALA A 1 322 ? 13.690 5.342 -21.854 1.00 88.94 322 ALA A CA 1
ATOM 2527 C C . ALA A 1 322 ? 14.117 6.036 -23.156 1.00 88.94 322 ALA A C 1
ATOM 2529 O O . ALA A 1 322 ? 15.016 5.555 -23.837 1.00 88.94 322 ALA A O 1
ATOM 2530 N N . GLU A 1 323 ? 13.525 7.196 -23.457 1.00 88.25 323 GLU A N 1
ATOM 2531 C CA . GLU A 1 323 ? 13.911 8.039 -24.593 1.00 88.25 323 GLU A CA 1
ATOM 2532 C C . GLU A 1 323 ? 15.372 8.488 -24.500 1.00 88.25 323 GLU A C 1
ATOM 2534 O O . GLU A 1 323 ? 16.093 8.425 -25.494 1.00 88.25 323 GLU A O 1
ATOM 2539 N N . ALA A 1 324 ? 15.821 8.905 -23.311 1.00 87.19 324 ALA A N 1
ATOM 2540 C CA . ALA A 1 324 ? 17.194 9.345 -23.099 1.00 87.19 324 ALA A CA 1
ATOM 2541 C C . ALA A 1 324 ? 18.208 8.218 -23.351 1.00 87.19 324 ALA A C 1
ATOM 2543 O O . ALA A 1 324 ? 19.203 8.462 -24.023 1.00 87.19 324 ALA A O 1
ATOM 2544 N N . ILE A 1 325 ? 17.923 6.998 -22.880 1.00 86.69 325 ILE A N 1
ATOM 2545 C CA . ILE A 1 325 ? 18.790 5.817 -23.055 1.00 86.69 325 ILE A CA 1
ATOM 2546 C C . ILE A 1 325 ? 18.543 5.064 -24.378 1.00 86.69 325 ILE A C 1
ATOM 2548 O O . ILE A 1 325 ? 19.002 3.940 -24.548 1.00 86.69 325 ILE A O 1
ATOM 2552 N N . GLY A 1 326 ? 17.767 5.633 -25.309 1.00 84.50 326 GLY A N 1
ATOM 2553 C CA . GLY A 1 326 ? 17.518 5.035 -26.627 1.00 84.50 326 GLY A CA 1
ATOM 2554 C C . GLY A 1 326 ? 16.664 3.758 -26.628 1.00 84.50 326 GLY A C 1
ATOM 2555 O O . GLY A 1 326 ? 16.628 3.045 -27.631 1.00 84.50 326 GLY A O 1
ATOM 2556 N N . VAL A 1 327 ? 15.952 3.460 -25.539 1.00 84.12 327 VAL A N 1
ATOM 2557 C CA . VAL A 1 327 ? 15.091 2.278 -25.419 1.00 84.12 327 VAL A CA 1
ATOM 2558 C C . VAL A 1 327 ? 13.697 2.575 -25.972 1.00 84.12 327 VAL A C 1
ATOM 2560 O O . VAL A 1 327 ? 12.945 3.386 -25.429 1.00 84.12 327 VAL A O 1
ATOM 2563 N N . GLN A 1 328 ? 13.306 1.858 -27.028 1.00 73.19 328 GLN A N 1
ATOM 2564 C CA . GLN A 1 328 ? 11.938 1.899 -27.542 1.00 73.19 328 GLN A CA 1
ATOM 2565 C C . GLN A 1 328 ? 11.044 0.929 -26.772 1.00 73.19 328 GLN A C 1
ATOM 2567 O O . GLN A 1 328 ? 11.168 -0.289 -26.887 1.00 73.19 328 GLN A O 1
ATOM 2572 N N . VAL A 1 329 ? 10.095 1.472 -26.014 1.00 67.56 329 VAL A N 1
ATOM 2573 C CA . VAL A 1 329 ? 9.054 0.680 -25.358 1.00 67.56 329 VAL A CA 1
ATOM 2574 C C . VAL A 1 329 ? 7.771 0.820 -26.163 1.00 67.56 329 VAL A C 1
ATOM 2576 O O . VAL A 1 329 ? 7.278 1.933 -26.340 1.00 67.56 329 VAL A O 1
ATOM 2579 N N . ALA A 1 330 ? 7.216 -0.297 -26.642 1.00 61.59 330 ALA A N 1
ATOM 2580 C CA . ALA A 1 330 ? 5.902 -0.299 -27.281 1.00 61.59 330 ALA A CA 1
ATOM 2581 C C . ALA A 1 330 ? 4.873 0.382 -26.367 1.00 61.59 330 ALA A C 1
ATOM 2583 O O . ALA A 1 330 ? 4.889 0.178 -25.152 1.00 61.59 330 ALA A O 1
ATOM 2584 N N . ASP A 1 331 ? 3.998 1.196 -26.953 1.00 53.59 331 ASP A N 1
ATOM 2585 C CA . ASP A 1 331 ? 3.108 2.113 -26.246 1.00 53.59 331 ASP A CA 1
ATOM 2586 C C . ASP A 1 331 ? 2.275 1.385 -25.161 1.00 53.59 331 ASP A C 1
ATOM 2588 O O . ASP A 1 331 ? 1.251 0.754 -25.422 1.00 53.59 331 ASP A O 1
ATOM 2592 N N . ILE A 1 332 ? 2.723 1.445 -23.897 1.00 52.97 332 ILE A N 1
ATOM 2593 C CA . ILE A 1 332 ? 2.064 0.783 -22.745 1.00 52.97 332 ILE A CA 1
ATOM 2594 C C . ILE A 1 332 ? 0.719 1.470 -22.411 1.00 52.97 332 ILE A C 1
ATOM 2596 O O . ILE A 1 332 ? -0.018 1.048 -21.522 1.00 52.97 332 ILE A O 1
ATOM 2600 N N . SER A 1 333 ? 0.375 2.544 -23.124 1.00 42.31 333 SER A N 1
ATOM 2601 C CA . SER A 1 333 ? -0.797 3.392 -22.904 1.00 42.31 333 SER A CA 1
ATOM 2602 C C . SER A 1 333 ? -2.149 2.704 -23.168 1.00 42.31 333 SER A C 1
ATOM 2604 O O . SER A 1 333 ? -3.187 3.239 -22.776 1.00 42.31 333 SER A O 1
ATOM 2606 N N . VAL A 1 334 ? -2.176 1.490 -23.732 1.00 38.66 334 VAL A N 1
ATOM 2607 C CA . VAL A 1 334 ? -3.418 0.812 -24.139 1.00 38.66 334 VAL A CA 1
ATOM 2608 C C . VAL A 1 334 ? -3.569 -0.548 -23.448 1.00 38.66 334 VAL A C 1
ATOM 2610 O O . VAL A 1 334 ? -3.281 -1.586 -24.029 1.00 38.66 334 VAL A O 1
ATOM 2613 N N . THR A 1 335 ? -3.993 -0.588 -22.178 1.00 36.44 335 THR A N 1
ATOM 2614 C CA . THR A 1 335 ? -4.643 -1.796 -21.590 1.00 36.44 335 THR A CA 1
ATOM 2615 C C . THR A 1 335 ? -5.380 -1.578 -20.256 1.00 36.44 335 THR A C 1
ATOM 2617 O O . THR A 1 335 ? -5.688 -2.546 -19.570 1.00 36.44 335 THR A O 1
ATOM 2620 N N . ALA A 1 336 ? -5.707 -0.343 -19.853 1.00 36.28 336 ALA A N 1
ATOM 2621 C CA . ALA A 1 336 ? -6.438 -0.099 -18.594 1.00 36.28 336 ALA A CA 1
ATOM 2622 C C . ALA A 1 336 ? -7.888 0.397 -18.774 1.00 36.28 336 ALA A C 1
ATOM 2624 O O . ALA A 1 336 ? -8.616 0.522 -17.792 1.00 36.28 336 ALA A O 1
ATOM 2625 N N . ALA A 1 337 ? -8.336 0.661 -20.007 1.00 31.12 337 ALA A N 1
ATOM 2626 C CA . ALA A 1 337 ? -9.645 1.273 -20.257 1.00 31.12 337 ALA A CA 1
ATOM 2627 C C . ALA A 1 337 ? -10.843 0.298 -20.241 1.00 31.12 337 ALA A C 1
ATOM 2629 O O . ALA A 1 337 ? -11.982 0.749 -20.287 1.00 31.12 337 ALA A O 1
ATOM 2630 N N . CYS A 1 338 ? -10.635 -1.017 -20.119 1.00 27.28 338 CYS A N 1
ATOM 2631 C CA . CYS A 1 338 ? -11.723 -1.998 -20.196 1.00 27.28 338 CYS A CA 1
ATOM 2632 C C . CYS A 1 338 ? -11.662 -3.031 -19.063 1.00 27.28 338 CYS A C 1
ATOM 2634 O O . CYS A 1 338 ? -11.384 -4.183 -19.349 1.00 27.28 338 CYS A O 1
ATOM 2636 N N . THR A 1 339 ? -11.905 -2.645 -17.797 1.00 29.83 339 THR A N 1
ATOM 2637 C CA . THR A 1 339 ? -12.480 -3.566 -16.771 1.00 29.83 339 THR A CA 1
ATOM 2638 C C . THR A 1 339 ? -12.918 -2.915 -15.443 1.00 29.83 339 THR A C 1
ATOM 2640 O O . THR A 1 339 ? -13.169 -3.632 -14.481 1.00 29.83 339 THR A O 1
ATOM 2643 N N . SER A 1 340 ? -13.072 -1.589 -15.324 1.00 30.05 340 SER A N 1
ATOM 2644 C CA . SER A 1 340 ? -13.637 -0.994 -14.093 1.00 30.05 340 SER A CA 1
ATOM 2645 C C . SER A 1 340 ? -15.137 -0.698 -14.209 1.00 30.05 340 SER A C 1
ATOM 2647 O O . SER A 1 340 ? -15.591 0.411 -13.930 1.00 30.05 340 SER A O 1
ATOM 2649 N N . THR A 1 341 ? -15.929 -1.690 -14.606 1.00 25.12 341 THR A N 1
ATOM 2650 C CA . THR A 1 341 ? -17.330 -1.763 -14.185 1.00 25.12 341 THR A CA 1
ATOM 2651 C C . THR A 1 341 ? -17.393 -2.615 -12.924 1.00 25.12 341 THR A C 1
ATOM 2653 O O . THR A 1 341 ? -17.204 -3.821 -12.971 1.00 25.12 341 THR A O 1
ATOM 2656 N N . ALA A 1 342 ? -17.621 -1.932 -11.802 1.00 27.45 342 ALA A N 1
ATOM 2657 C CA . ALA A 1 342 ? -18.273 -2.409 -10.583 1.00 27.45 342 ALA A CA 1
ATOM 2658 C C . ALA A 1 342 ? -18.048 -3.875 -10.144 1.00 27.45 342 ALA A C 1
ATOM 2660 O O . ALA A 1 342 ? -18.660 -4.796 -10.681 1.00 27.45 342 ALA A O 1
ATOM 2661 N N . ALA A 1 343 ? -17.338 -4.042 -9.023 1.00 29.94 343 ALA A N 1
ATOM 2662 C CA . ALA A 1 343 ? -17.642 -5.075 -8.027 1.00 29.94 343 ALA A CA 1
ATOM 2663 C C . ALA A 1 343 ? -17.291 -4.590 -6.613 1.00 29.94 343 ALA A C 1
ATOM 2665 O O . ALA A 1 343 ? -16.108 -4.252 -6.378 1.00 29.94 343 ALA A O 1
#

Radius of gyration: 23.63 Å; chains: 1; bounding box: 62×46×69 Å

Sequence (343 aa):
MAVLVKRGLVGELEAATTRARTKPRYELPRMENRPSLAVKEQAAVEAVRRGENPDPQAAFRAAKKGWLKKIDGNWTETPVNTTVAFVPNSFVRTASGSSPLARLLNAGEINPLMLAMRLYLRQNLMEARGVPVEDVRQHYHADVSEQLEQHPYRFVTLAQGRTWDVEDGSFDKSAISGRFNLENADFWRALRVLEHSHVVEWAVYTANGKPAGEYATGRPAKPGAVVRNGVIQVPAPESQAGRRAYAIFGAHEGLGADLAESMRHWQRANVLCAIEHASVPHTEGVGILRMTHRADTENTRAWWRQINAESRETGFFYSSVAEAIGVQVADISVTAACTSTAA

pLDDT: mean 73.35, std 18.42, range [25.12, 93.44]

Secondary structure (DSSP, 8-state):
-HHHHHTTS-EEEP----TT--PPEEEPP----SPPPPHHHHHHHHHHHTTPPPPHHHHHHHHHTTSEEEETTEEEE-----------HHHH--SSS--HHHHHHHTT-HHHHHHHHHHHHH-BHHHHSBS-TTT-EEEEEEEEEEE-TTSSEEEEEEEES---SSS---S------GGG-S-HHHHHHHHHHHHHTTSEEEEEEEEE--TTSSPPS----SEEEEEETTEE-TTSHHHHHHHHHHHHHHHHTT----HHHHHHHHHHHT-EEEEEETT-S-EEEEEEEEESS----HHHHHHHHHHHHHHHHHHHHHHHHHHHTT-----TTSSSSS--S--

Foldseek 3Di:
DVVCVVVLQWDWDAADDDPDDRDIDIFGPQDQVFDDADPLLVVQLVCQVVVHHHDPVSLVVVVVSVQWDADPNDIHGRPRPSQGLPDACQQVDDPDDAHLVRLVVVVVDPLLVVLLSVQSSQFDCPPCVGRNLQQFKWWWAWDWAPALPPAQKIKTKTHGDDDDPDDDDGDDDSPHDCVVVDDRVSSVVSVLSCLVSQFKKWFKAKAQQDPPPDGPPDHRDATFAIAGSLFGPCLQLSNLLQLLQQLLVCQSVVVDDDSVRSVVVCRVVSITMAMDGNPRPDMIMMIHMHGPDDHPDPSVVVSSVVSNVRSVVSNVVSVVVCVVSVGDDDPSVPDNPPDPDDD